Protein AF-A0A1X1TZA6-F1 (afdb_monomer_lite)

Secondary structure (DSSP, 8-state):
-------------------------------------------------------PPPPPHHHHHHHHHHHHHHHHHHHTBTSEEEEEEEEESSTT-EEETTTTEEE-SHHHHHHHHHHHHHHH--EEEEGGG-SSSS-SSEEEEE-S--BSSHHHHHHHHHHTT--TTT-EEEEB-SSS-STTSB-

Radius of gyration: 28.52 Å; chains: 1; bounding box: 65×56×100 Å

Structure (mmCIF, N/CA/C/O backbone):
data_AF-A0A1X1TZA6-F1
#
_entry.id   AF-A0A1X1TZA6-F1
#
loop_
_atom_site.group_PDB
_atom_site.id
_atom_site.type_symbol
_atom_site.label_atom_id
_atom_site.label_alt_id
_atom_site.label_comp_id
_atom_site.label_asym_id
_atom_site.label_entity_id
_atom_site.label_seq_id
_atom_site.pdbx_PDB_ins_code
_atom_site.Cartn_x
_atom_site.Cartn_y
_atom_site.Cartn_z
_atom_site.occupancy
_atom_site.B_iso_or_equiv
_atom_site.auth_seq_id
_atom_site.auth_comp_id
_atom_site.auth_asym_id
_atom_site.auth_atom_id
_atom_site.pdbx_PDB_model_num
ATOM 1 N N . MET A 1 1 ? -47.643 -4.546 -45.262 1.00 38.81 1 MET A N 1
ATOM 2 C CA . MET A 1 1 ? -47.875 -5.989 -45.057 1.00 38.81 1 MET A CA 1
ATOM 3 C C . MET A 1 1 ? -47.312 -6.356 -43.700 1.00 38.81 1 MET A C 1
ATOM 5 O O . MET A 1 1 ? -46.199 -5.957 -43.393 1.00 38.81 1 MET A O 1
ATOM 9 N N . ILE A 1 2 ? -48.141 -6.991 -42.881 1.00 41.03 2 ILE A N 1
ATOM 10 C CA . ILE A 1 2 ? -47.870 -7.424 -41.508 1.00 41.03 2 ILE A CA 1
ATOM 11 C C . ILE A 1 2 ? -46.857 -8.579 -41.539 1.00 41.03 2 ILE A C 1
ATOM 13 O O . ILE A 1 2 ? -46.996 -9.477 -42.365 1.00 41.03 2 ILE A O 1
ATOM 17 N N . GLY A 1 3 ? -45.870 -8.568 -40.643 1.00 35.91 3 GLY A N 1
ATOM 18 C CA . GLY A 1 3 ? -44.933 -9.673 -40.426 1.00 35.91 3 GLY A CA 1
ATOM 19 C C . GLY A 1 3 ? -44.502 -9.698 -38.963 1.00 35.91 3 GLY A C 1
ATOM 20 O O . GLY A 1 3 ? -43.846 -8.771 -38.509 1.00 35.91 3 GLY A O 1
ATOM 21 N N . LEU A 1 4 ? -44.978 -10.706 -38.237 1.00 42.72 4 LEU A N 1
ATOM 22 C CA . LEU A 1 4 ? -45.056 -10.823 -36.782 1.00 42.72 4 LEU A CA 1
ATOM 23 C C . LEU A 1 4 ? -43.730 -10.701 -36.004 1.00 42.72 4 LEU A C 1
ATOM 25 O O . LEU A 1 4 ? -42.670 -11.135 -36.440 1.00 42.72 4 LEU A O 1
ATOM 29 N N . ALA A 1 5 ? -43.879 -10.199 -34.777 1.00 37.28 5 ALA A N 1
ATOM 30 C CA . ALA A 1 5 ? -42.924 -10.240 -33.680 1.00 37.28 5 ALA A CA 1
ATOM 31 C C . ALA A 1 5 ? -42.663 -11.663 -33.150 1.00 37.28 5 ALA A C 1
ATOM 33 O O . ALA A 1 5 ? -43.555 -12.510 -33.158 1.00 37.28 5 ALA A O 1
ATOM 34 N N . ALA A 1 6 ? -41.486 -11.865 -32.554 1.00 40.75 6 ALA A N 1
ATOM 35 C CA . ALA A 1 6 ? -41.281 -12.851 -31.496 1.00 40.75 6 ALA A CA 1
ATOM 36 C C . ALA A 1 6 ? -40.212 -12.335 -30.518 1.00 40.75 6 ALA A C 1
ATOM 38 O O . ALA A 1 6 ? -39.014 -12.522 -30.713 1.00 40.75 6 ALA A O 1
ATOM 39 N N . ALA A 1 7 ? -40.665 -11.642 -29.473 1.00 39.22 7 ALA A N 1
ATOM 40 C CA . ALA A 1 7 ? -39.883 -11.392 -28.271 1.00 39.22 7 ALA A CA 1
ATOM 41 C C . ALA A 1 7 ? -40.018 -12.621 -27.362 1.00 39.22 7 ALA A C 1
ATOM 43 O O . ALA A 1 7 ? -41.128 -12.968 -26.959 1.00 39.22 7 ALA A O 1
ATOM 44 N N . ALA A 1 8 ? -38.912 -13.293 -27.051 1.00 40.44 8 ALA A N 1
ATOM 45 C CA . ALA A 1 8 ? -38.904 -14.379 -26.078 1.00 40.44 8 ALA A CA 1
ATOM 46 C C . ALA A 1 8 ? -38.610 -13.803 -24.686 1.00 40.44 8 ALA A C 1
ATOM 48 O O . ALA A 1 8 ? -37.466 -13.524 -24.338 1.00 40.44 8 ALA A O 1
ATOM 49 N N . ALA A 1 9 ? -39.671 -13.600 -23.906 1.00 37.38 9 ALA A N 1
ATOM 50 C CA . ALA A 1 9 ? -39.598 -13.369 -22.471 1.00 37.38 9 ALA A CA 1
ATOM 51 C C . ALA A 1 9 ? -39.377 -14.713 -21.758 1.00 37.38 9 ALA A C 1
ATOM 53 O O . ALA A 1 9 ? -40.139 -15.654 -21.979 1.00 37.38 9 ALA A O 1
ATOM 54 N N . ILE A 1 10 ? -38.363 -14.810 -20.895 1.00 43.00 10 ILE A N 1
ATOM 55 C CA . ILE A 1 10 ? -38.182 -15.963 -20.002 1.00 43.00 10 ILE A CA 1
ATOM 56 C C . ILE A 1 10 ? -38.682 -15.566 -18.614 1.00 43.00 10 ILE A C 1
ATOM 58 O O . ILE A 1 10 ? -38.151 -14.664 -17.968 1.00 43.00 10 ILE A O 1
ATOM 62 N N . VAL A 1 11 ? -39.749 -16.241 -18.192 1.00 41.78 11 VAL A N 1
ATOM 63 C CA . VAL A 1 11 ? -40.433 -16.078 -16.909 1.00 41.78 11 VAL A CA 1
ATOM 64 C C . VAL A 1 11 ? -39.763 -16.949 -15.839 1.00 41.78 11 VAL A C 1
ATOM 66 O O . VAL A 1 11 ? -39.732 -18.169 -15.939 1.00 41.78 11 VAL A O 1
ATOM 69 N N . VAL A 1 12 ? -39.212 -16.258 -14.842 1.00 43.50 12 VAL A N 1
ATOM 70 C CA . VAL A 1 12 ? -39.139 -16.508 -13.388 1.00 43.50 12 VAL A CA 1
ATOM 71 C C . VAL A 1 12 ? -39.569 -17.882 -12.838 1.00 43.50 12 VAL A C 1
ATOM 73 O O . VAL A 1 12 ? -40.734 -18.254 -12.934 1.00 43.50 12 VAL A O 1
ATOM 76 N N . VAL A 1 13 ? -38.691 -18.501 -12.031 1.00 39.50 13 VAL A N 1
ATOM 77 C CA . VAL A 1 13 ? -39.101 -19.238 -10.817 1.00 39.50 13 VAL A CA 1
ATOM 78 C C . VAL A 1 13 ? -38.206 -18.816 -9.647 1.00 39.50 13 VAL A C 1
ATOM 80 O O . VAL A 1 13 ? -37.048 -19.207 -9.540 1.00 39.50 13 VAL A O 1
ATOM 83 N N . VAL A 1 14 ? -38.769 -17.983 -8.776 1.00 36.28 14 VAL A N 1
ATOM 84 C CA . VAL A 1 14 ? -38.241 -17.633 -7.455 1.00 36.28 14 VAL A CA 1
ATOM 85 C C . VAL A 1 14 ? -38.716 -18.704 -6.476 1.00 36.28 14 VAL A C 1
ATOM 87 O O . VAL A 1 14 ? -39.920 -18.914 -6.342 1.00 36.28 14 VAL A O 1
ATOM 90 N N . VAL A 1 15 ? -37.796 -19.357 -5.765 1.00 38.78 15 VAL A N 1
ATOM 91 C CA . VAL A 1 15 ? -38.131 -20.171 -4.589 1.00 38.78 15 VAL A CA 1
ATOM 92 C C . VAL A 1 15 ? -37.602 -19.453 -3.355 1.00 38.78 15 VAL A C 1
ATOM 94 O O . VAL A 1 15 ? -36.414 -19.486 -3.048 1.00 38.78 15 VAL A O 1
ATOM 97 N N . VAL A 1 16 ? -38.514 -18.771 -2.666 1.00 39.16 16 VAL A N 1
ATOM 98 C CA . VAL A 1 16 ? -38.326 -18.247 -1.311 1.00 39.16 16 VAL A CA 1
ATOM 99 C C . VAL A 1 16 ? -38.656 -19.374 -0.337 1.00 39.16 16 VAL A C 1
ATOM 101 O O . VAL A 1 16 ? -39.795 -19.832 -0.292 1.00 39.16 16 VAL A O 1
ATOM 104 N N . ALA A 1 17 ? -37.682 -19.799 0.465 1.00 40.12 17 ALA A N 1
ATOM 105 C CA . ALA A 1 17 ? -37.920 -20.627 1.642 1.00 40.12 17 ALA A CA 1
ATOM 106 C C . ALA A 1 17 ? -37.541 -19.823 2.892 1.00 40.12 17 ALA A C 1
ATOM 108 O O . ALA A 1 17 ? -36.372 -19.678 3.240 1.00 40.12 17 ALA A O 1
ATOM 109 N N . LEU A 1 18 ? -38.563 -19.263 3.539 1.00 36.44 18 LEU A N 1
ATOM 110 C CA . LEU A 1 18 ? -38.487 -18.648 4.860 1.00 36.44 18 LEU A CA 1
ATOM 111 C C . LEU A 1 18 ? -38.440 -19.764 5.908 1.00 36.44 18 LEU A C 1
ATOM 113 O O . LEU A 1 18 ? -39.442 -20.448 6.113 1.00 36.44 18 LEU A O 1
ATOM 117 N N . ILE A 1 19 ? -37.315 -19.933 6.604 1.00 44.31 19 ILE A N 1
ATOM 118 C CA . ILE A 1 19 ? -37.290 -20.710 7.848 1.00 44.31 19 ILE A CA 1
ATOM 119 C C . ILE A 1 19 ? -37.378 -19.716 9.001 1.00 44.31 19 ILE A C 1
ATOM 121 O O . ILE A 1 19 ? -36.398 -19.107 9.421 1.00 44.31 19 ILE A O 1
ATOM 125 N N . ALA A 1 20 ? -38.604 -19.532 9.485 1.00 44.66 20 ALA A N 1
ATOM 126 C CA . ALA A 1 20 ? -38.874 -18.909 10.765 1.00 44.66 20 ALA A CA 1
ATOM 127 C C . ALA A 1 20 ? -38.447 -19.872 11.879 1.00 44.66 20 ALA A C 1
ATOM 129 O O . ALA A 1 20 ? -39.019 -20.952 12.017 1.00 44.66 20 ALA A O 1
ATOM 130 N N . GLN A 1 21 ? -37.497 -19.464 12.717 1.00 44.59 21 GLN A N 1
ATOM 131 C CA . GLN A 1 21 ? -37.290 -20.108 14.011 1.00 44.59 21 GLN A CA 1
ATOM 132 C C . GLN A 1 21 ? -37.200 -19.042 15.100 1.00 44.59 21 GLN A C 1
ATOM 134 O O . GLN A 1 21 ? -36.145 -18.605 15.546 1.00 44.59 21 GLN A O 1
ATOM 139 N N . LYS A 1 22 ? -38.394 -18.596 15.498 1.00 36.44 22 LYS A N 1
ATOM 140 C CA . LYS A 1 22 ? -38.649 -17.839 16.718 1.00 36.44 22 LYS A CA 1
ATOM 141 C C . LYS A 1 22 ? -38.405 -18.773 17.902 1.00 36.44 22 LYS A C 1
ATOM 143 O O . LYS A 1 22 ? -39.294 -19.537 18.259 1.00 36.44 22 LYS A O 1
ATOM 148 N N . ASN A 1 23 ? -37.225 -18.708 18.514 1.00 49.62 23 ASN A N 1
ATOM 149 C CA . ASN A 1 23 ? -37.018 -19.292 19.837 1.00 49.62 23 ASN A CA 1
ATOM 150 C C . ASN A 1 23 ? -37.112 -18.178 20.885 1.00 49.62 23 ASN A C 1
ATOM 152 O O . ASN A 1 23 ? -36.117 -17.608 21.324 1.00 49.62 23 ASN A O 1
ATOM 156 N N . SER A 1 24 ? -38.348 -17.809 21.227 1.00 42.56 24 SER A N 1
ATOM 157 C CA . SER A 1 24 ? -38.642 -16.954 22.375 1.00 42.56 24 SER A CA 1
ATOM 158 C C . SER A 1 24 ? -38.691 -17.830 23.622 1.00 42.56 24 SER A C 1
ATOM 160 O O . SER A 1 24 ? -39.754 -18.339 23.960 1.00 42.56 24 SER A O 1
ATOM 162 N N . ASN A 1 25 ? -37.565 -17.990 24.317 1.00 47.28 25 ASN A N 1
ATOM 163 C CA . ASN A 1 25 ? -37.569 -18.548 25.666 1.00 47.28 25 ASN A CA 1
ATOM 164 C C . ASN A 1 25 ? -37.368 -17.416 26.675 1.00 47.28 25 ASN A C 1
ATOM 166 O O . ASN A 1 25 ? -36.262 -16.960 26.938 1.00 47.28 25 ASN A O 1
ATOM 170 N N . ASN A 1 26 ? -38.531 -16.938 27.116 1.00 50.06 26 ASN A N 1
ATOM 171 C CA . ASN A 1 26 ? -38.885 -16.162 28.301 1.00 50.06 26 ASN A CA 1
ATOM 172 C C . ASN A 1 26 ? -37.745 -15.710 29.231 1.00 50.06 26 ASN A C 1
ATOM 174 O O . ASN A 1 26 ? -37.094 -16.516 29.892 1.00 50.06 26 ASN A O 1
ATOM 178 N N . VAL A 1 27 ? -37.633 -14.386 29.384 1.00 39.59 27 VAL A N 1
ATOM 179 C CA . VAL A 1 27 ? -37.106 -13.764 30.601 1.00 39.59 27 VAL A CA 1
ATOM 180 C C . VAL A 1 27 ? -38.083 -14.085 31.729 1.00 39.59 27 VAL A C 1
ATOM 182 O O . VAL A 1 27 ? -39.191 -13.556 31.758 1.00 39.59 27 VAL A O 1
ATOM 185 N N . SER A 1 28 ? -37.662 -14.941 32.653 1.00 40.25 28 SER A N 1
ATOM 186 C CA . SER A 1 28 ? -38.296 -15.073 33.962 1.00 40.25 28 SER A CA 1
ATOM 187 C C . SER A 1 28 ? -37.363 -14.468 35.001 1.00 40.25 28 SER A C 1
ATOM 189 O O . SER A 1 28 ? -36.412 -15.100 35.455 1.00 40.25 28 SER A O 1
ATOM 191 N N . THR A 1 29 ? -37.632 -13.219 35.367 1.00 36.34 29 THR A N 1
ATOM 192 C CA . THR A 1 29 ? -37.219 -12.637 36.643 1.00 36.34 29 THR A CA 1
ATOM 193 C C . THR A 1 29 ? -38.015 -13.313 37.759 1.00 36.34 29 THR A C 1
ATOM 195 O O . THR A 1 29 ? -39.240 -13.221 37.790 1.00 36.34 29 THR A O 1
ATOM 198 N N . ALA A 1 30 ? -37.338 -13.986 38.691 1.00 42.25 30 ALA A N 1
ATOM 199 C CA . ALA A 1 30 ? -37.946 -14.426 39.944 1.00 42.25 30 ALA A CA 1
ATOM 200 C C . ALA A 1 30 ? -36.938 -14.330 41.100 1.00 42.25 30 ALA A C 1
ATOM 202 O O . ALA A 1 30 ? -35.805 -14.797 41.012 1.00 42.25 30 ALA A O 1
ATOM 203 N N . SER A 1 31 ? -37.390 -13.654 42.151 1.00 33.22 31 SER A N 1
ATOM 204 C CA . SER A 1 31 ? -36.700 -13.258 43.376 1.00 33.22 31 SER A CA 1
ATOM 205 C C . SER A 1 31 ? -36.336 -14.432 44.305 1.00 33.22 31 SER A C 1
ATOM 207 O O . SER A 1 31 ? -37.006 -15.459 44.314 1.00 33.22 31 SER A O 1
ATOM 209 N N . ALA A 1 32 ? -35.303 -14.242 45.137 1.00 38.53 32 ALA A N 1
ATOM 210 C CA . ALA A 1 32 ? -34.959 -15.061 46.320 1.00 38.53 32 ALA A CA 1
ATOM 211 C C . ALA A 1 32 ? -36.044 -14.961 47.439 1.00 38.53 32 ALA A C 1
ATOM 213 O O . ALA A 1 32 ? -36.964 -14.160 47.248 1.00 38.53 32 ALA A O 1
ATOM 214 N N . PRO A 1 33 ? -35.955 -15.612 48.638 1.00 47.28 33 PRO A N 1
ATOM 215 C CA . PRO A 1 33 ? -34.935 -16.531 49.197 1.00 47.28 33 PRO A CA 1
ATOM 216 C C . PRO A 1 33 ? -35.498 -17.789 49.938 1.00 47.28 33 PRO A C 1
ATOM 218 O O . PRO A 1 33 ? -36.681 -17.867 50.257 1.00 47.28 33 PRO A O 1
ATOM 221 N N . GLY A 1 34 ? -34.640 -18.753 50.309 1.00 35.75 34 GLY A N 1
ATOM 222 C CA . GLY A 1 34 ? -34.992 -19.832 51.254 1.00 35.75 34 GLY A CA 1
ATOM 223 C C . GLY A 1 34 ? -33.842 -20.813 51.529 1.00 35.75 34 GLY A C 1
ATOM 224 O O . GLY A 1 34 ? -33.179 -21.263 50.603 1.00 35.75 34 GLY A O 1
ATOM 225 N N . THR A 1 35 ? -33.600 -21.115 52.804 1.00 35.44 35 THR A N 1
ATOM 226 C CA . THR A 1 35 ? -32.345 -21.636 53.385 1.00 35.44 35 THR A CA 1
ATOM 227 C C . THR A 1 35 ? -32.499 -23.071 53.935 1.00 35.44 35 THR A C 1
ATOM 229 O O . THR A 1 35 ? -33.564 -23.396 54.452 1.00 35.44 35 THR A O 1
ATOM 232 N N . ASN A 1 36 ? -31.389 -23.841 53.935 1.00 34.81 36 ASN A N 1
ATOM 233 C CA . ASN A 1 36 ? -31.085 -25.127 54.624 1.00 34.81 36 ASN A CA 1
ATOM 234 C C . ASN A 1 36 ? -31.646 -26.419 53.964 1.00 34.81 36 ASN A C 1
ATOM 236 O O . ASN A 1 36 ? -32.802 -26.458 53.577 1.00 34.81 36 ASN A O 1
ATOM 240 N N . THR A 1 37 ? -30.930 -27.552 53.815 1.00 30.77 37 THR A N 1
ATOM 241 C CA . THR A 1 37 ? -29.879 -28.165 54.662 1.00 30.77 37 THR A CA 1
ATOM 242 C C . THR A 1 37 ? -29.095 -29.267 53.891 1.00 30.77 37 THR A C 1
ATOM 244 O O . THR A 1 37 ? -29.682 -29.969 53.074 1.00 30.77 37 THR A O 1
ATOM 247 N N . GLN A 1 38 ? -27.787 -29.394 54.181 1.00 36.84 38 GLN A N 1
ATOM 248 C CA . GLN A 1 38 ? -26.873 -30.575 54.205 1.00 36.84 38 GLN A CA 1
ATOM 249 C C . GLN A 1 38 ? -27.517 -31.983 54.038 1.00 36.84 38 GLN A C 1
ATOM 251 O O . GLN A 1 38 ? -28.594 -32.205 54.569 1.00 36.84 38 GLN A O 1
ATOM 256 N N . THR A 1 39 ? -26.947 -33.056 53.466 1.00 36.31 39 THR A N 1
ATOM 257 C CA . THR A 1 39 ? -25.581 -33.501 53.105 1.00 36.31 39 THR A CA 1
ATOM 258 C C . THR A 1 39 ? -25.755 -34.760 52.234 1.00 36.31 39 THR A C 1
ATOM 260 O O . THR A 1 39 ? -26.643 -35.545 52.542 1.00 36.31 39 THR A O 1
ATOM 263 N N . ASN A 1 40 ? -24.914 -35.011 51.226 1.00 37.19 40 ASN A N 1
ATOM 264 C CA . ASN A 1 40 ? -24.530 -36.371 50.807 1.00 37.19 40 ASN A CA 1
ATOM 265 C C . ASN A 1 40 ? -23.333 -36.281 49.854 1.00 37.19 40 ASN A C 1
ATOM 267 O O . ASN A 1 40 ? -23.462 -35.872 48.704 1.00 37.19 40 ASN A O 1
ATOM 271 N N . ALA A 1 41 ? -22.156 -36.633 50.367 1.00 46.50 41 ALA A N 1
ATOM 272 C CA . ALA A 1 41 ? -20.963 -36.830 49.564 1.00 46.50 41 ALA A CA 1
ATOM 273 C C . ALA A 1 41 ? -21.057 -38.197 48.871 1.00 46.50 41 ALA A C 1
ATOM 275 O O . ALA A 1 41 ? -21.060 -39.229 49.538 1.00 46.50 41 ALA A O 1
ATOM 276 N N . ALA A 1 42 ? -21.120 -38.195 47.541 1.00 44.75 42 ALA A N 1
ATOM 277 C CA . ALA A 1 42 ? -20.884 -39.369 46.711 1.00 44.75 42 ALA A CA 1
ATOM 278 C C . ALA A 1 42 ? -20.243 -38.924 45.386 1.00 44.75 42 ALA A C 1
ATOM 280 O O . ALA A 1 42 ? -20.898 -38.331 44.538 1.00 44.75 42 ALA A O 1
ATOM 281 N N . THR A 1 43 ? -18.940 -39.200 45.290 1.00 42.53 43 THR A N 1
ATOM 282 C CA . THR A 1 43 ? -18.094 -39.362 44.094 1.00 42.53 43 THR A CA 1
ATOM 283 C C . THR A 1 43 ? -18.270 -38.349 42.957 1.00 42.53 43 THR A C 1
ATOM 285 O O . THR A 1 43 ? -19.090 -38.519 42.059 1.00 42.53 43 THR A O 1
ATOM 288 N N . GLU A 1 44 ? -17.405 -37.336 42.953 1.00 40.22 44 GLU A N 1
ATOM 289 C CA . GLU A 1 44 ? -17.226 -36.399 41.843 1.00 40.22 44 GLU A CA 1
ATOM 290 C C . GLU A 1 44 ? -16.528 -37.111 40.661 1.00 40.22 44 GLU A C 1
ATOM 292 O O . GLU A 1 44 ? -15.437 -37.662 40.842 1.00 40.22 44 GLU A O 1
ATOM 297 N N . PRO A 1 45 ? -17.104 -37.144 39.446 1.00 41.69 45 PRO A N 1
ATOM 298 C CA . PRO A 1 45 ? -16.315 -37.415 38.255 1.00 41.69 45 PRO A CA 1
ATOM 299 C C . PRO A 1 45 ? -15.402 -36.208 38.015 1.00 41.69 45 PRO A C 1
ATOM 301 O O . PRO A 1 45 ? -15.871 -35.074 37.941 1.00 41.69 45 PRO A O 1
ATOM 304 N N . VAL A 1 46 ? -14.095 -36.448 37.894 1.00 42.53 46 VAL A N 1
ATOM 305 C CA . VAL A 1 46 ? -13.121 -35.434 37.472 1.00 42.53 46 VAL A CA 1
ATOM 306 C C . VAL A 1 46 ? -13.519 -34.960 36.074 1.00 42.53 46 VAL A C 1
ATOM 308 O O . VAL A 1 46 ? -13.237 -35.624 35.076 1.00 42.53 46 VAL A O 1
ATOM 311 N N . TYR A 1 47 ? -14.208 -33.823 35.995 1.00 50.59 47 TYR A N 1
ATOM 312 C CA . TYR A 1 47 ? -14.391 -33.120 34.736 1.00 50.59 47 TYR A CA 1
ATOM 313 C C . TYR A 1 47 ? -13.016 -32.616 34.309 1.00 50.59 47 TYR A C 1
ATOM 315 O O . TYR A 1 47 ? -12.376 -31.836 35.010 1.00 50.59 47 TYR A O 1
ATOM 323 N N . ALA A 1 48 ? -12.538 -33.109 33.169 1.00 54.31 48 ALA A N 1
ATOM 324 C CA . ALA A 1 48 ? -11.368 -32.555 32.518 1.00 54.31 48 ALA A CA 1
ATOM 325 C C . ALA A 1 48 ? -11.576 -31.044 32.338 1.00 54.31 48 ALA A C 1
ATOM 327 O O . ALA A 1 48 ? -12.583 -30.616 31.771 1.00 54.31 48 ALA A O 1
ATOM 328 N N . ASN A 1 49 ? -10.631 -30.246 32.835 1.00 48.91 49 ASN A N 1
ATOM 329 C CA . ASN A 1 49 ? -10.606 -28.802 32.642 1.00 48.91 49 ASN A CA 1
ATOM 330 C C . ASN A 1 49 ? -10.455 -28.513 31.144 1.00 48.91 49 ASN A C 1
ATOM 332 O O . ASN A 1 49 ? -9.344 -28.429 30.624 1.00 48.91 49 ASN A O 1
ATOM 336 N N . THR A 1 50 ? -11.571 -28.381 30.431 1.00 55.28 50 THR A N 1
ATOM 337 C CA . THR A 1 50 ? -11.587 -27.760 29.107 1.00 55.28 50 THR A CA 1
ATOM 338 C C . THR A 1 50 ? -11.048 -26.339 29.287 1.00 55.28 50 THR A C 1
ATOM 340 O O . THR A 1 50 ? -11.598 -25.612 30.118 1.00 55.28 50 THR A O 1
ATOM 343 N N . PRO A 1 51 ? -9.974 -25.916 28.594 1.00 55.03 51 PRO A N 1
ATOM 344 C CA . PRO A 1 51 ? -9.497 -24.549 28.716 1.00 55.03 51 PRO A CA 1
ATOM 345 C C . PRO A 1 51 ? -10.613 -23.615 28.251 1.00 55.03 51 PRO A C 1
ATOM 347 O O . PRO A 1 51 ? -10.998 -23.617 27.082 1.00 55.03 51 PRO A O 1
ATOM 350 N N . THR A 1 52 ? -11.155 -22.835 29.185 1.00 49.78 52 THR A N 1
ATOM 351 C CA . THR A 1 52 ? -12.009 -21.694 28.878 1.00 49.78 52 THR A CA 1
ATOM 352 C C . THR A 1 52 ? -11.188 -20.773 27.990 1.00 49.78 52 THR A C 1
ATOM 354 O O . THR A 1 52 ? -10.264 -20.115 28.468 1.00 49.78 52 THR A O 1
ATOM 357 N N . SER A 1 53 ? -11.473 -20.771 26.687 1.00 59.19 53 SER A N 1
ATOM 358 C CA . SER A 1 53 ? -10.896 -19.798 25.769 1.00 59.19 53 SER A CA 1
ATOM 359 C C . SER A 1 53 ? -11.331 -18.429 26.272 1.00 59.19 53 SER A C 1
ATOM 361 O O . SER A 1 53 ? -12.506 -18.074 26.176 1.00 59.19 53 SER A O 1
ATOM 363 N N . ALA A 1 54 ? -10.411 -17.701 26.904 1.00 67.00 54 ALA A N 1
ATOM 364 C CA . ALA A 1 54 ? -10.678 -16.346 27.344 1.00 67.00 54 ALA A CA 1
ATOM 365 C C . ALA A 1 54 ? -11.101 -15.537 26.113 1.00 67.00 54 ALA A C 1
ATOM 367 O O . ALA A 1 54 ? -10.430 -15.572 25.080 1.00 67.00 54 ALA A O 1
ATOM 368 N N . TYR A 1 55 ? -12.244 -14.858 26.204 1.00 68.81 55 TYR A N 1
ATOM 369 C CA . TYR A 1 55 ? -12.640 -13.887 25.195 1.00 68.81 55 TYR A CA 1
ATOM 370 C C . TYR A 1 55 ? -11.652 -12.724 25.275 1.00 68.81 55 TYR A C 1
ATOM 372 O O . TYR A 1 55 ? -11.751 -11.876 26.160 1.00 68.81 55 TYR A O 1
ATOM 380 N N . THR A 1 56 ? -10.667 -12.719 24.382 1.00 68.69 56 THR A N 1
ATOM 381 C CA . THR A 1 56 ? -9.849 -11.538 24.128 1.00 68.69 56 THR A CA 1
ATOM 382 C C . THR A 1 56 ? -10.664 -10.642 23.198 1.00 68.69 56 THR A C 1
ATOM 384 O O . THR A 1 56 ? -11.010 -11.093 22.102 1.00 68.69 56 THR A O 1
ATOM 387 N N . PRO A 1 57 ? -11.016 -9.409 23.608 1.00 72.62 57 PRO A N 1
ATOM 388 C CA . PRO A 1 57 ? -11.629 -8.449 22.703 1.00 72.62 57 PRO A CA 1
ATOM 389 C C . PRO A 1 57 ? -10.775 -8.301 21.437 1.00 72.62 57 PRO A C 1
ATOM 391 O O . PRO A 1 57 ? -9.547 -8.407 21.530 1.00 72.62 57 PRO A O 1
ATOM 394 N N . PRO A 1 58 ? -11.386 -8.065 20.265 1.00 75.88 58 PRO A N 1
ATOM 395 C CA . PRO A 1 58 ? -10.614 -7.769 19.068 1.00 75.88 58 PRO A CA 1
ATOM 396 C C . PRO A 1 58 ? -9.673 -6.580 19.338 1.00 75.88 58 PRO A C 1
ATOM 398 O O . PRO A 1 58 ? -10.053 -5.669 20.084 1.00 75.88 58 PRO A O 1
ATOM 401 N N . PRO A 1 59 ? -8.446 -6.605 18.787 1.00 83.06 59 PRO A N 1
ATOM 402 C CA . PRO A 1 59 ? -7.487 -5.520 18.962 1.00 83.06 59 PRO A CA 1
ATOM 403 C C . PRO A 1 59 ? -8.068 -4.196 18.460 1.00 83.06 59 PRO A C 1
ATOM 405 O O . PRO A 1 59 ? -8.969 -4.183 17.616 1.00 83.06 59 PRO A O 1
ATOM 408 N N . ASP A 1 60 ? -7.550 -3.078 18.972 1.00 94.56 60 ASP A N 1
ATOM 409 C CA . ASP A 1 60 ? -7.934 -1.778 18.430 1.00 94.56 60 ASP A CA 1
ATOM 410 C C . ASP A 1 60 ? -7.570 -1.685 16.929 1.00 94.56 60 ASP A C 1
ATOM 412 O O . ASP A 1 60 ? -6.609 -2.326 16.486 1.00 94.56 60 ASP A O 1
ATOM 416 N N . PRO A 1 61 ? -8.334 -0.935 16.109 1.00 95.75 61 PRO A N 1
ATOM 417 C CA . PRO A 1 61 ? -8.125 -0.924 14.660 1.00 95.75 61 PRO A CA 1
ATOM 418 C C . PRO A 1 61 ? -6.720 -0.482 14.240 1.00 95.75 61 PRO A C 1
ATOM 420 O O . PRO A 1 61 ? -6.190 -0.992 13.254 1.00 95.75 61 PRO A O 1
ATOM 423 N N . HIS A 1 62 ? -6.093 0.417 15.002 1.00 95.31 62 HIS A N 1
ATOM 424 C CA . HIS A 1 62 ? -4.729 0.861 14.744 1.00 95.31 62 HIS A CA 1
ATOM 425 C C . HIS A 1 62 ? -3.721 -0.276 14.962 1.00 95.31 62 HIS A C 1
ATOM 427 O O . HIS A 1 62 ? -2.912 -0.570 14.084 1.00 95.31 62 HIS A O 1
ATOM 433 N N . GLN A 1 63 ? -3.798 -0.976 16.097 1.00 96.69 63 GLN A N 1
ATOM 434 C CA . GLN A 1 63 ? -3.011 -2.178 16.374 1.00 96.69 63 GLN A CA 1
ATOM 435 C C . GLN A 1 63 ? -3.243 -3.248 15.313 1.00 96.69 63 GLN A C 1
ATOM 437 O O . GLN A 1 63 ? -2.297 -3.924 14.909 1.00 96.69 63 GLN A O 1
ATOM 442 N N . GLN A 1 64 ? -4.476 -3.397 14.830 1.00 97.56 64 GLN A N 1
ATOM 443 C CA . GLN A 1 64 ? -4.777 -4.341 13.764 1.00 97.56 64 GLN A CA 1
ATOM 444 C C . GLN A 1 64 ? -4.099 -3.947 12.442 1.00 97.56 64 GLN A C 1
ATOM 446 O O . GLN A 1 64 ? -3.488 -4.805 11.808 1.00 97.56 64 GLN A O 1
ATOM 451 N N . LEU A 1 65 ? -4.134 -2.670 12.045 1.00 97.81 65 LEU A N 1
ATOM 452 C CA . LEU A 1 65 ? -3.392 -2.168 10.880 1.00 97.81 65 LEU A CA 1
ATOM 453 C C . LEU A 1 65 ? -1.881 -2.391 11.034 1.00 97.81 65 LEU A C 1
ATOM 455 O O . LEU A 1 65 ? -1.237 -2.879 10.107 1.00 97.81 65 LEU A O 1
ATOM 459 N N . GLN A 1 66 ? -1.323 -2.128 12.219 1.00 97.44 66 GLN A N 1
ATOM 460 C CA . GLN A 1 66 ? 0.089 -2.390 12.513 1.00 97.44 66 GLN A CA 1
ATOM 461 C C . GLN A 1 66 ? 0.445 -3.874 12.360 1.00 97.44 66 GLN A C 1
ATOM 463 O O . GLN A 1 66 ? 1.450 -4.206 11.734 1.00 97.44 66 GLN A O 1
ATOM 468 N N . GLN A 1 67 ? -0.378 -4.774 12.904 1.00 97.88 67 GLN A N 1
ATOM 469 C CA . GLN A 1 67 ? -0.175 -6.221 12.797 1.00 97.88 67 GLN A CA 1
ATOM 470 C C . GLN A 1 67 ? -0.252 -6.700 11.344 1.00 97.88 67 GLN A C 1
ATOM 472 O O . GLN A 1 67 ? 0.593 -7.483 10.916 1.00 97.88 67 GLN A O 1
ATOM 477 N N . LEU A 1 68 ? -1.228 -6.206 10.578 1.00 98.38 68 LEU A N 1
ATOM 478 C CA . LEU A 1 68 ? -1.401 -6.538 9.163 1.00 98.38 68 LEU A CA 1
ATOM 479 C C . LEU A 1 68 ? -0.223 -6.042 8.318 1.00 98.38 68 LEU A C 1
ATOM 481 O O . LEU A 1 68 ? 0.329 -6.809 7.532 1.00 98.38 68 LEU A O 1
ATOM 485 N N . ALA A 1 69 ? 0.216 -4.797 8.523 1.00 98.12 69 ALA A N 1
ATOM 486 C CA . ALA A 1 69 ? 1.382 -4.252 7.837 1.00 98.12 69 ALA A CA 1
ATOM 487 C C . ALA A 1 69 ? 2.650 -5.047 8.179 1.00 98.12 69 ALA A C 1
ATOM 489 O O . ALA A 1 69 ? 3.400 -5.427 7.283 1.00 98.12 69 ALA A O 1
ATOM 490 N N . ALA A 1 70 ? 2.861 -5.378 9.458 1.00 98.00 70 ALA A N 1
ATOM 491 C CA . ALA A 1 70 ? 3.988 -6.203 9.888 1.00 98.00 70 ALA A CA 1
ATOM 492 C C . ALA A 1 70 ? 3.949 -7.618 9.283 1.00 98.00 70 ALA A C 1
ATOM 494 O O . ALA A 1 70 ? 4.992 -8.161 8.922 1.00 98.00 70 ALA A O 1
ATOM 495 N N . GLN A 1 71 ? 2.759 -8.209 9.142 1.00 98.25 71 GLN A N 1
ATOM 496 C CA . GLN A 1 71 ? 2.572 -9.517 8.515 1.00 98.25 71 GLN A CA 1
ATOM 497 C C . GLN A 1 71 ? 2.864 -9.488 7.007 1.00 98.25 71 GLN A C 1
ATOM 499 O O . GLN A 1 71 ? 3.472 -10.422 6.483 1.00 98.25 71 GLN A O 1
ATOM 504 N N . ASP A 1 72 ? 2.443 -8.434 6.309 1.00 98.56 72 ASP A N 1
ATOM 505 C CA . ASP A 1 72 ? 2.643 -8.287 4.865 1.00 98.56 72 ASP A CA 1
ATOM 506 C C . ASP A 1 72 ? 4.089 -7.864 4.517 1.00 98.56 72 ASP A C 1
ATOM 508 O O . ASP A 1 72 ? 4.588 -8.181 3.432 1.00 98.56 72 ASP A O 1
ATOM 512 N N . GLN A 1 73 ? 4.805 -7.210 5.439 1.00 97.12 73 GLN A N 1
ATOM 513 C CA . GLN A 1 73 ? 6.126 -6.615 5.204 1.00 97.12 73 GLN A CA 1
ATOM 514 C C . GLN A 1 73 ? 7.173 -7.578 4.604 1.00 97.12 73 GLN A C 1
ATOM 516 O O . GLN A 1 73 ? 7.807 -7.193 3.611 1.00 97.12 73 GLN A O 1
ATOM 521 N N . PRO A 1 74 ? 7.359 -8.822 5.098 1.00 97.62 74 PRO A N 1
ATOM 522 C CA . PRO A 1 74 ? 8.337 -9.743 4.517 1.00 97.62 74 PRO A CA 1
ATOM 523 C C . PRO A 1 74 ? 8.019 -10.102 3.063 1.00 97.62 74 PRO A C 1
ATOM 525 O O . PRO A 1 74 ? 8.930 -10.251 2.245 1.00 97.62 74 PRO A O 1
ATOM 528 N N . TYR A 1 75 ? 6.731 -10.208 2.717 1.00 98.12 75 TYR A N 1
ATOM 529 C CA . TYR A 1 75 ? 6.296 -10.479 1.349 1.00 98.12 75 TYR A CA 1
ATOM 530 C C . TYR A 1 75 ? 6.599 -9.292 0.432 1.00 98.12 75 TYR A C 1
ATOM 532 O O . TYR A 1 75 ? 7.154 -9.487 -0.649 1.00 98.12 75 TYR A O 1
ATOM 540 N N . ILE A 1 76 ? 6.284 -8.070 0.875 1.00 97.75 76 ILE A N 1
ATOM 541 C CA . ILE A 1 76 ? 6.548 -6.848 0.105 1.00 97.75 76 ILE A CA 1
ATOM 542 C C . ILE A 1 76 ? 8.050 -6.716 -0.166 1.00 97.75 76 ILE A C 1
ATOM 544 O O . ILE A 1 76 ? 8.447 -6.508 -1.308 1.00 97.75 76 ILE A O 1
ATOM 548 N N . VAL A 1 77 ? 8.898 -6.919 0.848 1.00 96.06 77 VAL A N 1
ATOM 549 C CA . VAL A 1 77 ? 10.359 -6.851 0.672 1.00 96.06 77 VAL A CA 1
ATOM 550 C C . VAL A 1 77 ? 10.879 -7.897 -0.307 1.00 96.06 77 VAL A C 1
ATOM 552 O O . VAL A 1 77 ? 11.738 -7.585 -1.121 1.00 96.06 77 VAL A O 1
ATOM 555 N N . SER A 1 78 ? 10.392 -9.133 -0.224 1.00 96.94 78 SER A N 1
ATOM 556 C CA . SER A 1 78 ? 10.938 -10.229 -1.033 1.00 96.94 78 SER A CA 1
ATOM 557 C C . SER A 1 78 ? 10.425 -10.260 -2.472 1.00 96.94 78 SER A C 1
ATOM 559 O O . SER A 1 78 ? 11.120 -10.797 -3.329 1.00 96.94 78 SER A O 1
ATOM 561 N N . ASN A 1 79 ? 9.237 -9.709 -2.745 1.00 97.25 79 ASN A N 1
ATOM 562 C CA . ASN A 1 79 ? 8.576 -9.874 -4.046 1.00 97.25 79 ASN A CA 1
ATOM 563 C C . ASN A 1 79 ? 8.271 -8.562 -4.773 1.00 97.25 79 ASN A C 1
ATOM 565 O O . ASN A 1 79 ? 8.111 -8.583 -5.990 1.00 97.25 79 ASN A O 1
ATOM 569 N N . LEU A 1 80 ? 8.128 -7.448 -4.052 1.00 96.94 80 LEU A N 1
ATOM 570 C CA . LEU A 1 80 ? 7.614 -6.191 -4.611 1.00 96.94 80 LEU A CA 1
ATOM 571 C C . LEU A 1 80 ? 8.633 -5.050 -4.557 1.00 96.94 80 LEU A C 1
ATOM 573 O O . LEU A 1 80 ? 8.494 -4.079 -5.299 1.00 96.94 80 LEU A O 1
ATOM 577 N N . ALA A 1 81 ? 9.637 -5.156 -3.682 1.00 93.94 81 ALA A N 1
ATOM 578 C CA . ALA A 1 81 ? 10.642 -4.121 -3.522 1.00 93.94 81 ALA A CA 1
ATOM 579 C C . ALA A 1 81 ? 11.372 -3.832 -4.841 1.00 93.94 81 ALA A C 1
ATOM 581 O O . ALA A 1 81 ? 11.693 -4.742 -5.600 1.00 93.94 81 ALA A O 1
ATOM 582 N N . ASP A 1 82 ? 11.622 -2.549 -5.094 1.00 93.31 82 ASP A N 1
ATOM 583 C CA . ASP A 1 82 ? 12.336 -2.024 -6.262 1.00 93.31 82 ASP A CA 1
ATOM 584 C C . ASP A 1 82 ? 11.664 -2.316 -7.622 1.00 93.31 82 ASP A C 1
ATOM 586 O O . ASP A 1 82 ? 12.265 -2.129 -8.682 1.00 93.31 82 ASP A O 1
ATOM 590 N N . HIS A 1 83 ? 10.382 -2.696 -7.609 1.00 94.69 83 HIS A N 1
ATOM 591 C CA . HIS A 1 83 ? 9.548 -2.879 -8.795 1.00 94.69 83 HIS A CA 1
ATOM 592 C C . HIS A 1 83 ? 8.365 -1.906 -8.819 1.00 94.69 83 HIS A C 1
ATOM 594 O O . HIS A 1 83 ? 7.916 -1.432 -7.776 1.00 94.69 83 HIS A O 1
ATOM 600 N N . TRP A 1 84 ? 7.829 -1.638 -10.016 1.00 96.31 84 TRP A N 1
ATOM 601 C CA . TRP A 1 84 ? 6.574 -0.900 -10.160 1.00 96.31 84 TRP A CA 1
ATOM 602 C C . TRP A 1 84 ? 5.393 -1.778 -9.752 1.00 96.31 84 TRP A C 1
ATOM 604 O O . TRP A 1 84 ? 5.231 -2.875 -10.287 1.00 96.31 84 TRP A O 1
ATOM 614 N N . VAL A 1 85 ? 4.555 -1.274 -8.853 1.00 97.75 85 VAL A N 1
ATOM 615 C CA . VAL A 1 85 ? 3.342 -1.922 -8.351 1.00 97.75 85 VAL A CA 1
ATOM 616 C C . VAL A 1 85 ? 2.136 -0.982 -8.466 1.00 97.75 85 VAL A C 1
ATOM 618 O O . VAL A 1 85 ? 2.307 0.239 -8.397 1.00 97.75 85 VAL A O 1
ATOM 621 N N . PRO A 1 86 ? 0.912 -1.516 -8.618 1.00 98.19 86 PRO A N 1
ATOM 622 C CA . PRO A 1 86 ? -0.308 -0.737 -8.448 1.00 98.19 86 PRO A CA 1
ATOM 623 C C . PRO A 1 86 ? -0.527 -0.397 -6.971 1.00 98.19 86 PRO A C 1
ATOM 625 O O . PRO A 1 86 ? -0.602 -1.297 -6.129 1.00 98.19 86 PRO A O 1
ATOM 628 N N . GLN A 1 87 ? -0.672 0.887 -6.663 1.00 97.19 87 GLN A N 1
ATOM 629 C CA . GLN A 1 87 ? -1.114 1.378 -5.361 1.00 97.19 87 GLN A CA 1
ATOM 630 C C . GLN A 1 87 ? -2.586 1.781 -5.456 1.00 97.19 87 GLN A C 1
ATOM 632 O O . GLN A 1 87 ? -2.932 2.637 -6.261 1.00 97.19 87 GLN A O 1
ATOM 637 N N . LEU A 1 88 ? -3.441 1.169 -4.638 1.00 97.12 88 LEU A N 1
ATOM 638 C CA . LEU A 1 88 ? -4.896 1.368 -4.663 1.00 97.12 88 LEU A CA 1
ATOM 639 C C . LEU A 1 88 ? -5.368 2.451 -3.694 1.00 97.12 88 LEU A C 1
ATOM 641 O O . LEU A 1 88 ? -6.384 3.093 -3.926 1.00 97.12 88 LEU A O 1
ATOM 645 N N . SER A 1 89 ? -4.665 2.633 -2.577 1.00 95.38 89 SER A N 1
ATOM 646 C CA . SER A 1 89 ? -5.005 3.677 -1.614 1.00 95.38 89 SER A CA 1
ATOM 647 C C . SER A 1 89 ? -3.796 4.124 -0.800 1.00 95.38 89 SER A C 1
ATOM 649 O O . SER A 1 89 ? -2.834 3.375 -0.618 1.00 95.38 89 SER A O 1
ATOM 651 N N . SER A 1 90 ? -3.857 5.365 -0.317 1.00 94.81 90 SER A N 1
ATOM 652 C CA . SER A 1 90 ? -2.927 5.949 0.651 1.00 94.81 90 SER A CA 1
ATOM 653 C C . SER A 1 90 ? -3.732 6.811 1.622 1.00 94.81 90 SER A C 1
ATOM 655 O O . SER A 1 90 ? -4.248 7.868 1.248 1.00 94.81 90 SER A O 1
ATOM 657 N N . LYS A 1 91 ? -3.919 6.325 2.852 1.00 95.38 91 LYS A N 1
ATOM 658 C CA . LYS A 1 91 ? -4.800 6.954 3.844 1.00 95.38 91 LYS A CA 1
ATOM 659 C C . LYS A 1 91 ? -4.004 7.414 5.067 1.00 95.38 91 LYS A C 1
ATOM 661 O O . LYS A 1 91 ? -3.186 6.674 5.613 1.00 95.38 91 LYS A O 1
ATOM 666 N N . LEU A 1 92 ? -4.257 8.646 5.495 1.00 92.62 92 LEU A N 1
ATOM 667 C CA . LEU A 1 92 ? -3.662 9.264 6.672 1.00 92.62 92 LEU A CA 1
ATOM 668 C C . LEU A 1 92 ? -4.626 9.136 7.859 1.00 92.62 92 LEU A C 1
ATOM 670 O O . LEU A 1 92 ? -5.666 9.788 7.873 1.00 92.62 92 LEU A O 1
ATOM 674 N N . GLY A 1 93 ? -4.269 8.331 8.864 1.00 83.12 93 GLY A N 1
ATOM 675 C CA . GLY A 1 93 ? -5.092 8.103 10.068 1.00 83.12 93 GLY A CA 1
ATOM 676 C C . GLY A 1 93 ? -5.076 9.239 11.100 1.00 83.12 93 GLY A C 1
ATOM 677 O O . GLY A 1 93 ? -5.640 9.105 12.181 1.00 83.12 93 GLY A O 1
ATOM 678 N N . VAL A 1 94 ? -4.422 10.364 10.794 1.00 86.00 94 VAL A N 1
ATOM 679 C CA . VAL A 1 94 ? -4.287 11.532 11.681 1.00 86.00 94 VAL A CA 1
ATOM 680 C C . VAL A 1 94 ? -4.639 12.827 10.934 1.00 86.00 94 VAL A C 1
ATOM 682 O O . VAL A 1 94 ? -4.521 12.862 9.709 1.00 86.00 94 VAL A O 1
ATOM 685 N N . PRO A 1 95 ? -5.031 13.919 11.620 1.00 88.94 95 PRO A N 1
ATOM 686 C CA . PRO A 1 95 ? -5.300 15.204 10.970 1.00 88.94 95 PRO A CA 1
ATOM 687 C C . PRO A 1 95 ? -4.133 15.666 10.069 1.00 88.94 95 PRO A C 1
ATOM 689 O O . PRO A 1 95 ? -2.977 15.566 10.492 1.00 88.94 95 PRO A O 1
ATOM 692 N N . PRO A 1 96 ? -4.390 16.197 8.854 1.00 90.56 96 PRO A N 1
ATOM 693 C CA . PRO A 1 96 ? -5.694 16.618 8.320 1.00 90.56 96 PRO A CA 1
ATOM 694 C C . PRO A 1 96 ? -6.611 15.512 7.755 1.00 90.56 96 PRO A C 1
ATOM 696 O O . PRO A 1 96 ? -7.649 15.859 7.203 1.00 90.56 96 PRO A O 1
ATOM 699 N N . TRP A 1 97 ? -6.288 14.228 7.942 1.00 92.38 97 TRP A N 1
ATOM 700 C CA . TRP A 1 97 ? -6.993 13.062 7.387 1.00 92.38 97 TRP A CA 1
ATOM 701 C C . TRP A 1 97 ? -7.020 13.025 5.855 1.00 92.38 97 TRP A C 1
ATOM 703 O O . TRP A 1 97 ? -6.880 14.038 5.169 1.00 92.38 97 TRP A O 1
ATOM 713 N N . THR A 1 98 ? -7.193 11.831 5.293 1.00 91.75 98 THR A N 1
ATOM 714 C CA . THR A 1 98 ? -7.431 11.702 3.851 1.00 91.75 98 THR A CA 1
ATOM 715 C C . THR A 1 98 ? -8.917 11.872 3.574 1.00 91.75 98 THR A C 1
ATOM 717 O O . THR A 1 98 ? -9.727 11.102 4.083 1.00 91.75 98 THR A O 1
ATOM 720 N N . TYR A 1 99 ? -9.270 12.851 2.745 1.00 91.19 99 TYR A N 1
ATOM 721 C CA . TYR A 1 99 ? -10.583 12.919 2.111 1.00 91.19 99 TYR A CA 1
ATOM 722 C C . TYR A 1 99 ? -10.505 12.277 0.733 1.00 91.19 99 TYR A C 1
ATOM 724 O O . TYR A 1 99 ? -9.591 12.571 -0.038 1.00 91.19 99 TYR A O 1
ATOM 732 N N . ASP A 1 100 ? -11.460 11.411 0.444 1.00 87.62 100 ASP A N 1
ATOM 733 C CA . ASP A 1 100 ? -11.638 10.791 -0.854 1.00 87.62 100 ASP A CA 1
ATOM 734 C C . ASP A 1 100 ? -12.924 11.350 -1.476 1.00 87.62 100 ASP A C 1
ATOM 736 O O . ASP A 1 100 ? -14.016 11.315 -0.905 1.00 87.62 100 ASP A O 1
ATOM 740 N N . SER A 1 101 ? -12.763 12.032 -2.608 1.00 85.38 101 SER A N 1
ATOM 741 C CA . SER A 1 101 ? -13.853 12.784 -3.230 1.00 85.38 101 SER A CA 1
ATOM 742 C C . SER A 1 101 ? -14.846 11.906 -3.977 1.00 85.38 101 SER A C 1
ATOM 744 O O . SER A 1 101 ? -15.923 12.390 -4.323 1.00 85.38 101 SER A O 1
ATOM 746 N N . GLU A 1 102 ? -14.481 10.660 -4.258 1.00 79.56 102 GLU A N 1
ATOM 747 C CA . GLU A 1 102 ? -15.256 9.765 -5.112 1.00 79.56 102 GLU A CA 1
ATOM 748 C C . GLU A 1 102 ? -16.181 8.883 -4.281 1.00 79.56 102 GLU A C 1
ATOM 750 O O . GLU A 1 102 ? -17.346 8.701 -4.641 1.00 79.56 102 GLU A O 1
ATOM 755 N N . ASP A 1 103 ? -15.702 8.415 -3.126 1.00 82.81 103 ASP A N 1
ATOM 756 C CA . ASP A 1 103 ? -16.539 7.770 -2.114 1.00 82.81 103 ASP A CA 1
ATOM 757 C C . ASP A 1 103 ? -17.252 8.788 -1.192 1.00 82.81 103 ASP A C 1
ATOM 759 O O . ASP A 1 103 ? -18.250 8.448 -0.550 1.00 82.81 103 ASP A O 1
ATOM 763 N N . GLY A 1 104 ? -16.791 10.047 -1.164 1.00 87.69 104 GLY A N 1
ATOM 764 C CA . GLY A 1 104 ? -17.318 11.102 -0.297 1.00 87.69 104 GLY A CA 1
ATOM 765 C C . GLY A 1 104 ? -16.980 10.886 1.181 1.00 87.69 104 GLY A C 1
ATOM 766 O O . GLY A 1 104 ? -17.705 11.374 2.055 1.00 87.69 104 GLY A O 1
ATOM 767 N N . VAL A 1 105 ? -15.915 10.135 1.471 1.00 91.06 105 VAL A N 1
ATOM 768 C CA . VAL A 1 105 ? -15.516 9.717 2.814 1.00 91.06 105 VAL A CA 1
ATOM 769 C C . VAL A 1 105 ? -14.265 10.469 3.255 1.00 91.06 105 VAL A C 1
ATOM 771 O O . VAL A 1 105 ? -13.228 10.491 2.591 1.00 91.06 105 VAL A O 1
ATOM 774 N N . THR A 1 106 ? -14.333 11.038 4.455 1.00 94.06 106 THR A N 1
ATOM 775 C CA . THR A 1 106 ? -13.131 11.405 5.206 1.00 94.06 106 THR A CA 1
ATOM 776 C C . THR A 1 106 ? -12.703 10.204 6.035 1.00 94.06 106 THR A C 1
ATOM 778 O O . THR A 1 106 ? -13.457 9.727 6.881 1.00 94.06 106 THR A O 1
ATOM 781 N N . TYR A 1 107 ? -11.482 9.727 5.822 1.00 93.25 107 TYR A N 1
ATOM 782 C CA . TYR A 1 107 ? -10.870 8.652 6.597 1.00 93.25 107 TYR A CA 1
ATOM 783 C C . TYR A 1 107 ? -10.353 9.210 7.925 1.00 93.25 107 TYR A C 1
ATOM 785 O O . TYR A 1 107 ? -9.151 9.354 8.139 1.00 93.25 107 TYR A O 1
ATOM 793 N N . ASP A 1 108 ? -11.288 9.574 8.801 1.00 92.81 108 ASP A N 1
ATOM 794 C CA . ASP A 1 108 ? -11.021 10.243 10.076 1.00 92.81 108 ASP A CA 1
ATOM 795 C C . ASP A 1 108 ? -10.683 9.294 11.239 1.00 92.81 108 ASP A C 1
ATOM 797 O O . ASP A 1 108 ? -10.360 9.734 12.346 1.00 92.81 108 ASP A O 1
ATOM 801 N N . SER A 1 109 ? -10.726 7.986 10.980 1.00 93.69 109 SER A N 1
ATOM 802 C CA . SER A 1 109 ? -10.465 6.936 11.958 1.00 93.69 109 SER A CA 1
ATOM 803 C C . SER A 1 109 ? -9.791 5.716 11.330 1.00 93.69 109 SER A C 1
ATOM 805 O O . SER A 1 109 ? -10.084 5.323 10.198 1.00 93.69 109 SER A O 1
ATOM 807 N N . ASP A 1 110 ? -8.943 5.042 12.111 1.00 95.62 110 ASP A N 1
ATOM 808 C CA . ASP A 1 110 ? -8.279 3.799 11.692 1.00 95.62 110 ASP A CA 1
ATOM 809 C C . ASP A 1 110 ? -9.274 2.670 11.383 1.00 95.62 110 ASP A C 1
ATOM 811 O O . ASP A 1 110 ? -8.984 1.776 10.592 1.00 95.62 110 ASP A O 1
ATOM 815 N N . GLN A 1 111 ? -10.483 2.721 11.952 1.00 96.31 111 GLN A N 1
ATOM 816 C CA . GLN A 1 111 ? -11.545 1.765 11.645 1.00 96.31 111 GLN A CA 1
ATOM 817 C C . GLN A 1 111 ? -11.997 1.846 10.179 1.00 96.31 111 GLN A C 1
ATOM 819 O O . GLN A 1 111 ? -12.245 0.799 9.576 1.00 96.31 111 GLN A O 1
ATOM 824 N N . LEU A 1 112 ? -12.103 3.051 9.607 1.00 96.38 112 LEU A N 1
ATOM 825 C CA . LEU A 1 112 ? -12.457 3.240 8.194 1.00 96.38 112 LEU A CA 1
ATOM 826 C C . LEU A 1 112 ? -11.320 2.785 7.277 1.00 96.38 112 LEU A C 1
ATOM 828 O O . LEU A 1 112 ? -11.560 2.101 6.284 1.00 96.38 112 LEU A O 1
ATOM 832 N N . ILE A 1 113 ? -10.076 3.090 7.650 1.00 97.38 113 ILE A N 1
ATOM 833 C CA . ILE A 1 113 ? -8.885 2.667 6.900 1.00 97.38 113 ILE A CA 1
ATOM 834 C C . ILE A 1 113 ? -8.768 1.139 6.885 1.00 97.38 113 ILE A C 1
ATOM 836 O O . ILE A 1 113 ? -8.531 0.539 5.838 1.00 97.38 113 ILE A O 1
ATOM 840 N N . LEU A 1 114 ? -8.997 0.490 8.030 1.00 97.88 114 LEU A N 1
ATOM 841 C CA . LEU A 1 114 ? -9.007 -0.966 8.137 1.00 97.88 114 LEU A CA 1
ATOM 842 C C . LEU A 1 114 ? -10.090 -1.605 7.256 1.00 97.88 114 LEU A C 1
ATOM 844 O O . LEU A 1 114 ? -9.823 -2.621 6.616 1.00 97.88 114 LEU A O 1
ATOM 848 N N . GLN A 1 115 ? -11.291 -1.022 7.202 1.00 97.31 115 GLN A N 1
ATOM 849 C CA . GLN A 1 115 ? -12.377 -1.517 6.347 1.00 97.31 115 GLN A CA 1
ATOM 850 C C . GLN A 1 115 ? -12.043 -1.378 4.858 1.00 97.31 115 GLN A C 1
ATOM 852 O O . GLN A 1 115 ? -12.258 -2.328 4.100 1.00 97.31 115 GLN A O 1
ATOM 857 N N . ASP A 1 116 ? -11.475 -0.242 4.442 1.00 96.94 116 ASP A N 1
ATOM 858 C CA . ASP A 1 116 ? -11.019 -0.05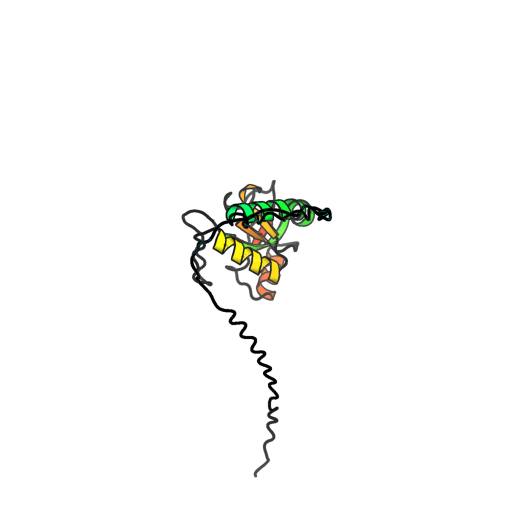3 3.062 1.00 96.94 116 ASP A CA 1
ATOM 859 C C . ASP A 1 116 ? -9.932 -1.065 2.690 1.00 96.94 116 ASP A C 1
ATOM 861 O O . ASP A 1 116 ? -10.082 -1.793 1.706 1.00 96.94 116 ASP A O 1
ATOM 865 N N . TYR A 1 117 ? -8.901 -1.219 3.528 1.00 98.06 117 TYR A N 1
ATOM 866 C CA . TYR A 1 117 ? -7.869 -2.230 3.306 1.00 98.06 117 TYR A CA 1
ATOM 867 C C . TYR A 1 117 ? -8.464 -3.640 3.187 1.00 98.06 117 TYR A C 1
ATOM 869 O O . TYR A 1 117 ? -8.120 -4.373 2.262 1.00 98.06 117 TYR A O 1
ATOM 877 N N . GLN A 1 118 ? -9.375 -4.037 4.082 1.00 98.31 118 GLN A N 1
ATOM 878 C CA . GLN A 1 118 ? -9.990 -5.368 4.043 1.00 98.31 118 GLN A CA 1
ATOM 879 C C . GLN A 1 118 ? -10.781 -5.599 2.751 1.00 98.31 118 GLN A C 1
ATOM 881 O O . GLN A 1 118 ? -10.682 -6.674 2.153 1.00 98.31 118 GLN A O 1
ATOM 886 N N . ARG A 1 119 ? -11.521 -4.590 2.282 1.00 97.88 119 ARG A N 1
ATOM 887 C CA . ARG A 1 119 ? -12.219 -4.631 0.991 1.00 97.88 119 ARG A CA 1
ATOM 888 C C . ARG A 1 119 ? -11.228 -4.803 -0.163 1.00 97.88 119 ARG A C 1
ATOM 890 O O . ARG A 1 119 ? -11.404 -5.688 -1.000 1.00 97.88 119 ARG A O 1
ATOM 897 N N . LEU A 1 120 ? -10.166 -4.002 -0.201 1.00 98.00 120 LEU A N 1
ATOM 898 C CA . LEU A 1 120 ? -9.142 -4.066 -1.248 1.00 98.00 120 LEU A CA 1
ATOM 899 C C . LEU A 1 120 ? -8.356 -5.388 -1.212 1.00 98.00 120 LEU A C 1
ATOM 901 O O . LEU A 1 120 ? -8.059 -5.957 -2.265 1.00 98.00 120 LEU A O 1
ATOM 905 N N . ARG A 1 121 ? -8.089 -5.933 -0.018 1.00 98.44 121 ARG A N 1
ATOM 906 C CA . ARG A 1 121 ? -7.503 -7.268 0.179 1.00 98.44 121 ARG A CA 1
ATOM 907 C C . ARG A 1 121 ? -8.371 -8.344 -0.459 1.00 98.44 121 ARG A C 1
ATOM 909 O O . ARG A 1 121 ? -7.848 -9.205 -1.153 1.00 98.44 121 ARG A O 1
ATOM 916 N N . GLN A 1 122 ? -9.685 -8.291 -0.257 1.00 98.44 122 GLN A N 1
ATOM 917 C CA . GLN A 1 122 ? -10.611 -9.270 -0.831 1.00 98.44 122 GLN A CA 1
ATOM 918 C C . GLN A 1 122 ? -10.702 -9.170 -2.359 1.00 98.44 122 GLN A C 1
ATOM 920 O O . GLN A 1 122 ? -10.780 -10.195 -3.032 1.00 98.44 122 GLN A O 1
ATOM 925 N N . LEU A 1 123 ? -10.684 -7.954 -2.909 1.00 97.81 123 LEU A N 1
ATOM 926 C CA . LEU A 1 123 ? -10.849 -7.724 -4.348 1.00 97.81 123 LEU A CA 1
ATOM 927 C C . LEU A 1 123 ? -9.571 -7.970 -5.163 1.00 97.81 123 LEU A C 1
ATOM 929 O O . LEU A 1 123 ? -9.652 -8.438 -6.299 1.00 97.81 123 LEU A O 1
ATOM 933 N N . TYR A 1 124 ? -8.402 -7.651 -4.601 1.00 98.19 124 TYR A N 1
ATOM 934 C CA . TYR A 1 124 ? -7.138 -7.604 -5.345 1.00 98.19 124 TYR A CA 1
ATOM 935 C C . TYR A 1 124 ? -6.000 -8.408 -4.707 1.00 98.19 124 TYR A C 1
ATOM 937 O O . TYR A 1 124 ? -4.864 -8.301 -5.164 1.00 98.19 124 TYR A O 1
ATOM 945 N N . ASP A 1 125 ? -6.274 -9.180 -3.650 1.00 98.25 125 ASP A N 1
ATOM 946 C CA . ASP A 1 125 ? -5.244 -9.785 -2.791 1.00 98.25 125 ASP A CA 1
ATOM 947 C C . ASP A 1 125 ? -4.208 -8.743 -2.330 1.00 98.25 125 ASP A C 1
ATOM 949 O O . ASP A 1 125 ? -3.011 -8.997 -2.298 1.00 98.25 125 ASP A O 1
ATOM 953 N N . ALA A 1 126 ? -4.648 -7.522 -2.021 1.00 98.50 126 ALA A N 1
ATOM 954 C CA . ALA A 1 126 ? -3.746 -6.416 -1.716 1.00 98.50 126 ALA A CA 1
ATOM 955 C C . ALA A 1 126 ? -2.838 -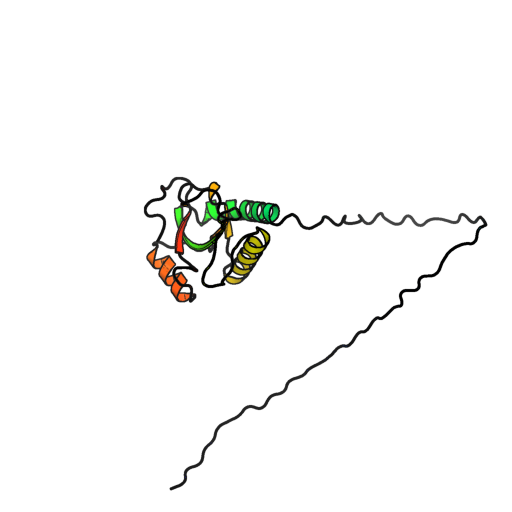6.673 -0.490 1.00 98.50 126 ALA A C 1
ATOM 957 O O . ALA A 1 126 ? -3.104 -7.522 0.355 1.00 98.50 126 ALA A O 1
ATOM 958 N N . ARG A 1 127 ? -1.743 -5.934 -0.360 1.00 98.69 127 ARG A N 1
ATOM 959 C CA . ARG A 1 127 ? -0.843 -5.940 0.799 1.00 98.69 127 ARG A CA 1
ATOM 960 C C . ARG A 1 127 ? -0.880 -4.567 1.456 1.00 98.69 127 ARG A C 1
ATOM 962 O O . ARG A 1 127 ? -0.976 -3.560 0.753 1.00 98.69 127 ARG A O 1
ATOM 969 N N . LEU A 1 128 ? -0.813 -4.534 2.781 1.00 98.50 128 LEU A N 1
ATOM 970 C CA . LEU A 1 128 ? -0.732 -3.296 3.545 1.00 98.50 128 LEU A CA 1
ATOM 971 C C . LEU A 1 128 ? 0.733 -2.943 3.790 1.00 98.50 128 LEU A C 1
ATOM 973 O O . LEU A 1 128 ? 1.503 -3.765 4.282 1.00 98.50 128 LEU A O 1
ATOM 977 N N . ALA A 1 129 ? 1.104 -1.706 3.489 1.00 97.75 129 ALA A N 1
ATOM 978 C CA . ALA A 1 129 ? 2.391 -1.132 3.834 1.00 97.75 129 ALA A CA 1
ATOM 979 C C . ALA A 1 129 ? 2.194 0.066 4.767 1.00 97.75 129 ALA A C 1
ATOM 981 O O . ALA A 1 129 ? 1.304 0.893 4.563 1.00 97.75 129 ALA A O 1
ATOM 982 N N . TRP A 1 130 ? 3.063 0.182 5.768 1.00 97.06 130 TRP A N 1
ATOM 983 C CA . TRP A 1 130 ? 3.248 1.431 6.494 1.00 97.06 130 TRP A CA 1
ATOM 984 C C . TRP A 1 130 ? 4.281 2.278 5.761 1.00 97.06 130 TRP A C 1
ATOM 986 O O . TRP A 1 130 ? 5.413 1.832 5.558 1.00 97.06 130 TRP A O 1
ATOM 996 N N . SER A 1 131 ? 3.920 3.493 5.351 1.00 95.19 131 SER A N 1
ATOM 997 C CA . SER A 1 131 ? 4.790 4.286 4.481 1.00 95.19 131 SER A CA 1
ATOM 998 C C . SER A 1 131 ? 6.098 4.725 5.151 1.00 95.19 131 SER A C 1
ATOM 1000 O O . SER A 1 131 ? 7.086 4.968 4.462 1.00 95.19 131 SER A O 1
ATOM 1002 N N . GLY A 1 132 ? 6.139 4.775 6.487 1.00 93.50 132 GLY A N 1
ATOM 1003 C CA . GLY A 1 132 ? 7.333 5.120 7.263 1.00 93.50 132 GLY A CA 1
ATOM 1004 C C . GLY A 1 132 ? 8.466 4.095 7.196 1.00 93.50 132 GLY A C 1
ATOM 1005 O O . GLY A 1 132 ? 9.601 4.433 7.523 1.00 93.50 132 GLY A O 1
ATOM 1006 N N . ASP A 1 133 ? 8.193 2.875 6.731 1.00 92.50 133 ASP A N 1
ATOM 1007 C CA . ASP A 1 133 ? 9.203 1.815 6.608 1.00 92.50 133 ASP A CA 1
ATOM 1008 C C . ASP A 1 133 ? 10.030 1.900 5.306 1.00 92.50 133 ASP A C 1
ATOM 1010 O O . ASP A 1 133 ? 10.896 1.050 5.056 1.00 92.50 133 ASP A O 1
ATOM 1014 N N . TRP A 1 134 ? 9.763 2.906 4.462 1.00 91.62 134 TRP A N 1
ATOM 1015 C CA . TRP A 1 134 ? 10.268 3.004 3.091 1.00 91.62 134 TRP A CA 1
ATOM 1016 C C . TRP A 1 134 ? 10.711 4.431 2.759 1.00 91.62 134 TRP A C 1
ATOM 1018 O O . TRP A 1 134 ? 10.224 5.410 3.323 1.00 91.62 134 TRP A O 1
ATOM 1028 N N . SER A 1 135 ? 11.669 4.570 1.842 1.00 88.38 135 SER A N 1
ATOM 1029 C CA . SER A 1 135 ? 12.338 5.853 1.584 1.00 88.38 135 SER A CA 1
ATOM 1030 C C . SER A 1 135 ? 11.620 6.727 0.557 1.00 88.38 135 SER A C 1
ATOM 1032 O O . SER A 1 135 ? 11.822 7.947 0.531 1.00 88.38 135 SER A O 1
ATOM 1034 N N . ASN A 1 136 ? 10.805 6.115 -0.301 1.00 87.56 136 ASN A N 1
ATOM 1035 C CA . ASN A 1 136 ? 10.327 6.722 -1.538 1.00 87.56 136 ASN A CA 1
ATOM 1036 C C . ASN A 1 136 ? 8.844 7.121 -1.549 1.00 87.56 136 ASN A C 1
ATOM 1038 O O . ASN A 1 136 ? 8.405 7.739 -2.517 1.00 87.56 136 ASN A O 1
ATOM 1042 N N . TRP A 1 137 ? 8.089 6.852 -0.482 1.00 87.94 137 TRP A N 1
ATOM 1043 C CA . TRP A 1 137 ? 6.778 7.477 -0.294 1.00 87.94 137 TRP A CA 1
ATOM 1044 C C . TRP A 1 137 ? 6.906 8.939 0.141 1.00 87.94 137 TRP A C 1
ATOM 1046 O O . TRP A 1 137 ? 7.824 9.314 0.875 1.00 87.94 137 TRP A O 1
ATOM 1056 N N . ASP A 1 138 ? 5.953 9.767 -0.289 1.00 81.12 138 ASP A N 1
ATOM 1057 C CA . ASP A 1 138 ? 5.960 11.216 -0.053 1.00 81.12 138 ASP A CA 1
ATOM 1058 C C . ASP A 1 138 ? 5.737 11.610 1.413 1.00 81.12 138 ASP A C 1
ATOM 1060 O O . ASP A 1 138 ? 6.137 12.697 1.837 1.00 81.12 138 ASP A O 1
ATOM 1064 N N . GLY A 1 139 ? 5.203 10.712 2.238 1.00 85.44 139 GLY A N 1
ATOM 1065 C CA . GLY A 1 139 ? 5.046 10.923 3.674 1.00 85.44 139 GLY A CA 1
ATOM 1066 C C . GLY A 1 139 ? 5.305 9.645 4.470 1.00 85.44 139 GLY A C 1
ATOM 1067 O O . GLY A 1 139 ? 5.095 8.558 3.936 1.00 85.44 139 GLY A O 1
ATOM 1068 N N . PRO A 1 140 ? 5.761 9.742 5.733 1.00 90.56 140 PRO A N 1
ATOM 1069 C CA . PRO A 1 140 ? 6.151 8.584 6.544 1.00 90.56 140 PRO A CA 1
ATOM 1070 C C . PRO A 1 140 ? 5.012 7.992 7.396 1.00 90.56 140 PRO A C 1
ATOM 1072 O O . PRO A 1 140 ? 5.264 7.142 8.243 1.00 90.56 140 PRO A O 1
ATOM 1075 N N . ASN A 1 141 ? 3.787 8.496 7.259 1.00 93.06 141 ASN A N 1
ATOM 1076 C CA . ASN A 1 141 ? 2.690 8.239 8.191 1.00 93.06 141 ASN A CA 1
ATOM 1077 C C . ASN A 1 141 ? 1.383 7.783 7.523 1.00 93.06 141 ASN A C 1
ATOM 1079 O O . ASN A 1 141 ? 0.303 8.022 8.058 1.00 93.06 141 ASN A O 1
ATOM 1083 N N . PHE A 1 142 ? 1.481 7.147 6.359 1.00 95.69 142 PHE A N 1
ATOM 1084 C CA . PHE A 1 142 ? 0.340 6.680 5.583 1.00 95.69 142 PHE A CA 1
ATOM 1085 C C . PHE A 1 142 ? 0.201 5.161 5.659 1.00 95.69 142 PHE A C 1
ATOM 1087 O O . PHE A 1 142 ? 1.184 4.418 5.586 1.00 95.69 142 PHE A O 1
ATOM 1094 N N . TRP A 1 143 ? -1.048 4.712 5.726 1.00 97.44 143 TRP A N 1
ATOM 1095 C CA . TRP A 1 143 ? -1.438 3.341 5.435 1.00 97.44 143 TRP A CA 1
ATOM 1096 C C . TRP A 1 143 ? -1.630 3.207 3.928 1.00 97.44 143 TRP A C 1
ATOM 1098 O O . TRP A 1 143 ? -2.516 3.845 3.354 1.00 97.44 143 TRP A O 1
ATOM 1108 N N . VAL A 1 144 ? -0.779 2.414 3.284 1.00 97.44 144 VAL A N 1
ATOM 1109 C CA . VAL A 1 144 ? -0.744 2.279 1.827 1.00 97.44 144 VAL A CA 1
ATOM 1110 C C . VAL A 1 144 ? -1.157 0.870 1.430 1.00 97.44 144 VAL A C 1
ATOM 1112 O O . VAL A 1 144 ? -0.583 -0.108 1.907 1.00 97.44 144 VAL A O 1
ATOM 1115 N N . THR A 1 145 ? -2.127 0.758 0.527 1.00 98.19 145 THR A N 1
ATOM 1116 C CA . THR A 1 145 ? -2.616 -0.532 0.030 1.00 98.19 145 THR A CA 1
ATOM 1117 C C . THR A 1 145 ? -2.104 -0.771 -1.386 1.00 98.19 145 THR A C 1
ATOM 1119 O O . THR A 1 145 ? -2.435 -0.014 -2.298 1.00 98.19 145 THR A O 1
ATOM 1122 N N . ILE A 1 146 ? -1.314 -1.827 -1.587 1.00 98.06 146 ILE A N 1
ATOM 1123 C CA . ILE A 1 146 ? -0.685 -2.159 -2.879 1.00 98.06 146 ILE A CA 1
ATOM 1124 C C . ILE A 1 146 ? -1.130 -3.527 -3.396 1.00 98.06 146 ILE A C 1
ATOM 1126 O O . ILE A 1 146 ? -1.400 -4.439 -2.622 1.00 98.06 146 ILE A O 1
ATOM 1130 N N . VAL A 1 147 ? -1.173 -3.708 -4.710 1.00 98.56 147 VAL A N 1
ATOM 1131 C CA . VAL A 1 147 ? -1.465 -5.006 -5.339 1.00 98.56 147 VAL A CA 1
ATOM 1132 C C . VAL A 1 147 ? -0.170 -5.819 -5.440 1.00 98.56 147 VAL A C 1
ATOM 1134 O O . VAL A 1 147 ? 0.852 -5.257 -5.834 1.00 98.56 147 VAL A O 1
ATOM 1137 N N . PRO A 1 148 ? -0.166 -7.135 -5.142 1.00 97.94 148 PRO A N 1
ATOM 1138 C CA . PRO A 1 148 ? 1.036 -7.971 -5.187 1.00 97.94 148 PRO A CA 1
ATOM 1139 C C . PRO A 1 148 ? 1.413 -8.380 -6.625 1.00 97.94 148 PRO A C 1
ATOM 1141 O O . PRO A 1 148 ? 1.622 -9.554 -6.924 1.00 97.94 148 PRO A O 1
ATOM 1144 N N . LEU A 1 149 ? 1.471 -7.407 -7.535 1.00 98.12 149 LEU A N 1
ATOM 1145 C CA . LEU A 1 149 ? 1.864 -7.570 -8.931 1.00 98.12 149 LEU A CA 1
ATOM 1146 C C . LEU A 1 149 ? 2.979 -6.585 -9.256 1.00 98.12 149 LEU A C 1
ATOM 1148 O O . LEU A 1 149 ? 2.876 -5.403 -8.934 1.00 98.12 149 LEU A O 1
ATOM 1152 N N . THR A 1 150 ? 4.012 -7.069 -9.940 1.00 97.88 150 THR A N 1
ATOM 1153 C CA . THR A 1 150 ? 5.126 -6.245 -10.401 1.00 97.88 150 THR A CA 1
ATOM 1154 C C . THR A 1 150 ? 5.047 -6.003 -11.899 1.00 97.88 150 THR A C 1
ATOM 1156 O O . THR A 1 150 ? 4.595 -6.844 -12.680 1.00 97.88 150 THR A O 1
ATOM 1159 N N . PHE A 1 151 ? 5.500 -4.825 -12.306 1.00 97.31 151 PHE A N 1
ATOM 1160 C CA . PHE A 1 151 ? 5.487 -4.372 -13.686 1.00 97.31 151 PHE A CA 1
ATOM 1161 C C . PHE A 1 151 ? 6.847 -3.775 -14.066 1.00 97.31 151 PHE A C 1
ATOM 1163 O O . PHE A 1 151 ? 7.570 -3.258 -13.211 1.00 97.31 151 PHE A O 1
ATOM 1170 N N . PRO A 1 152 ? 7.217 -3.810 -15.358 1.00 94.38 152 PRO A N 1
ATOM 1171 C CA . PRO A 1 152 ? 8.492 -3.263 -15.817 1.00 94.38 152 PRO A CA 1
ATOM 1172 C C . PRO A 1 152 ? 8.488 -1.730 -15.930 1.00 94.38 152 PRO A C 1
ATOM 1174 O O . PRO A 1 152 ? 9.548 -1.129 -16.076 1.00 94.38 152 PRO A O 1
ATOM 1177 N N . SER A 1 153 ? 7.315 -1.089 -15.919 1.00 95.25 153 SER A N 1
ATOM 1178 C CA . SER A 1 153 ? 7.173 0.353 -16.140 1.00 95.25 153 SER A CA 1
ATOM 1179 C C . SER A 1 153 ? 5.918 0.909 -15.456 1.00 95.25 153 SER A C 1
ATOM 1181 O O . SER A 1 153 ? 4.956 0.152 -15.274 1.00 95.25 153 SER A O 1
ATOM 1183 N N . PRO A 1 154 ? 5.868 2.221 -15.152 1.00 95.62 154 PRO A N 1
ATOM 1184 C CA . PRO A 1 154 ? 4.676 2.839 -14.577 1.00 95.62 154 PRO A CA 1
ATOM 1185 C C . PRO A 1 154 ? 3.495 2.790 -15.552 1.00 95.62 154 PRO A C 1
ATOM 1187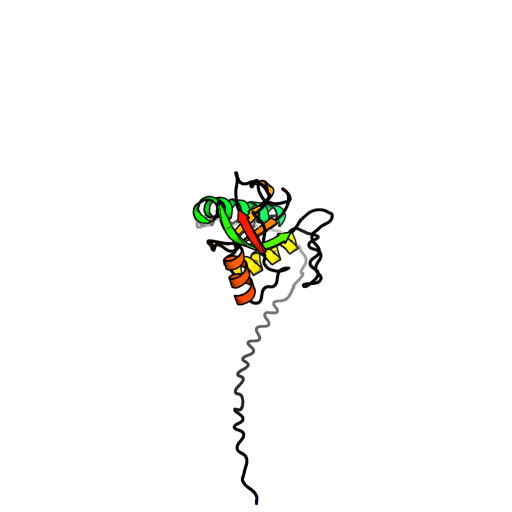 O O . PRO A 1 154 ? 2.383 2.463 -15.161 1.00 95.62 154 PRO A O 1
ATOM 1190 N N . SER A 1 155 ? 3.727 2.984 -16.855 1.00 96.25 155 SER A N 1
ATOM 1191 C CA . SER A 1 155 ? 2.671 2.887 -17.871 1.00 96.25 155 SER A CA 1
ATOM 1192 C C . SER A 1 155 ? 2.011 1.506 -17.913 1.00 96.25 155 SER A C 1
ATOM 1194 O O . SER A 1 155 ? 0.811 1.402 -18.150 1.00 96.25 155 SER A O 1
ATOM 1196 N N . SER A 1 156 ? 2.767 0.4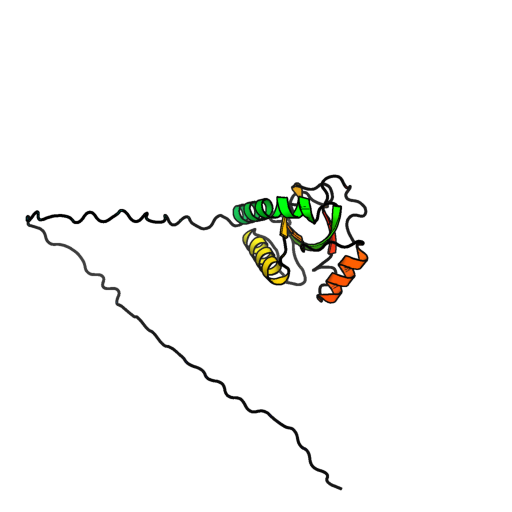33 -17.661 1.00 96.88 156 SER A N 1
ATOM 1197 C CA . SER A 1 156 ? 2.203 -0.917 -17.558 1.00 96.88 156 SER A CA 1
ATOM 1198 C C . SER A 1 156 ? 1.298 -1.078 -16.332 1.00 96.88 156 SER A C 1
ATOM 1200 O O . SER A 1 156 ? 0.273 -1.750 -16.441 1.00 96.88 156 SER A O 1
ATOM 1202 N N . VAL A 1 157 ? 1.632 -0.432 -15.210 1.00 97.94 157 VAL A N 1
ATOM 1203 C CA . VAL A 1 157 ? 0.760 -0.368 -14.026 1.00 97.94 157 VAL A CA 1
ATOM 1204 C C . VAL A 1 157 ? -0.521 0.396 -14.345 1.00 97.94 157 VAL A C 1
ATOM 1206 O O . VAL A 1 157 ? -1.610 -0.127 -14.130 1.00 97.94 157 VAL A O 1
ATOM 1209 N N . LEU A 1 158 ? -0.412 1.592 -14.928 1.00 96.94 158 LEU A N 1
ATOM 1210 C CA . LEU A 1 158 ? -1.573 2.427 -15.252 1.00 96.94 158 LEU A CA 1
ATOM 1211 C C . LEU A 1 158 ? -2.512 1.753 -16.264 1.00 96.94 158 LEU A C 1
ATOM 1213 O O . LEU A 1 158 ? -3.731 1.827 -16.132 1.00 96.94 158 LEU A O 1
ATOM 1217 N N . ASN A 1 159 ? -1.964 1.021 -17.238 1.00 97.44 159 ASN A N 1
ATOM 1218 C CA . ASN A 1 159 ? -2.771 0.209 -18.151 1.00 97.44 159 ASN A CA 1
ATOM 1219 C C . ASN A 1 159 ? -3.518 -0.914 -17.417 1.00 97.44 159 ASN A C 1
ATOM 1221 O O . ASN A 1 159 ? -4.663 -1.215 -17.757 1.00 97.44 159 ASN A O 1
ATOM 1225 N N . TRP A 1 160 ? -2.894 -1.532 -16.410 1.00 97.88 160 TRP A N 1
ATOM 1226 C CA . TRP A 1 160 ? -3.569 -2.508 -15.559 1.00 97.88 160 TRP A CA 1
ATOM 1227 C C . TRP A 1 160 ? -4.683 -1.851 -14.732 1.00 97.88 160 TRP A C 1
ATOM 1229 O O . TRP A 1 160 ? -5.791 -2.385 -14.720 1.00 97.88 160 TRP A O 1
ATOM 1239 N N . CYS A 1 161 ? -4.432 -0.682 -14.129 1.00 97.94 161 CYS A N 1
ATOM 1240 C CA . CYS A 1 161 ? -5.435 0.104 -13.399 1.00 97.94 161 CYS A CA 1
ATOM 1241 C C . CYS A 1 161 ? -6.664 0.385 -14.279 1.00 97.94 161 CYS A C 1
ATOM 1243 O O . CYS A 1 161 ? -7.784 0.002 -13.933 1.00 97.94 161 CYS A O 1
ATOM 1245 N N . ALA A 1 162 ? -6.443 0.934 -15.478 1.00 97.06 162 ALA A N 1
ATOM 1246 C CA . ALA A 1 162 ? -7.504 1.222 -16.438 1.00 97.06 162 ALA A CA 1
ATOM 1247 C C . ALA A 1 162 ? -8.268 -0.046 -16.857 1.00 97.06 162 ALA A C 1
ATOM 1249 O O . ALA A 1 162 ? -9.495 -0.041 -16.944 1.00 97.06 162 ALA A O 1
ATOM 1250 N N . GLY A 1 163 ? -7.565 -1.169 -17.048 1.00 97.38 163 GLY A N 1
ATOM 1251 C CA . GLY A 1 163 ? -8.178 -2.471 -17.327 1.00 97.38 163 GLY A CA 1
ATOM 1252 C C . GLY A 1 163 ? -9.035 -3.026 -16.180 1.00 97.38 163 GLY A C 1
ATOM 1253 O O . GLY A 1 163 ? -9.874 -3.897 -16.410 1.00 97.38 163 GLY A O 1
ATOM 1254 N N . LYS A 1 164 ? -8.853 -2.527 -14.951 1.00 97.12 164 LYS A N 1
ATOM 1255 C CA . LYS A 1 164 ? -9.711 -2.803 -13.789 1.00 97.12 164 LYS A CA 1
ATOM 1256 C C . LYS A 1 164 ? -10.821 -1.770 -13.594 1.00 97.12 164 LYS A C 1
ATOM 1258 O O . LYS A 1 164 ? -11.592 -1.917 -12.652 1.00 97.12 164 LYS A O 1
ATOM 1263 N N . GLY A 1 165 ? -10.922 -0.773 -14.474 1.00 95.44 165 GLY A N 1
ATOM 1264 C CA . GLY A 1 165 ? -11.865 0.333 -14.334 1.00 95.44 165 GLY A CA 1
ATOM 1265 C C . GLY A 1 165 ? -11.509 1.291 -13.195 1.00 95.44 165 GLY A C 1
ATOM 1266 O O . GLY A 1 165 ? -12.402 1.962 -12.695 1.00 95.44 165 GLY A O 1
ATOM 1267 N N . LEU A 1 166 ? -10.240 1.322 -12.774 1.00 94.50 166 LEU A N 1
ATOM 1268 C CA . LEU A 1 166 ? -9.726 2.245 -11.764 1.00 94.50 166 LEU A CA 1
ATOM 1269 C C . LEU A 1 166 ? -9.074 3.433 -12.473 1.00 94.50 166 LEU A C 1
ATOM 1271 O O . LEU A 1 166 ? -8.225 3.245 -13.350 1.00 94.50 166 LEU A O 1
ATOM 1275 N N . ASP A 1 167 ? -9.482 4.641 -12.109 1.00 89.19 167 ASP A N 1
ATOM 1276 C CA . ASP A 1 167 ? -8.862 5.877 -12.578 1.00 89.19 167 ASP A CA 1
ATOM 1277 C C . ASP A 1 167 ? -7.648 6.261 -11.713 1.00 89.19 167 ASP A C 1
ATOM 1279 O O . ASP A 1 167 ? -7.172 5.490 -10.878 1.00 89.19 167 ASP A O 1
ATOM 1283 N N . LYS A 1 168 ? -7.122 7.465 -11.958 1.00 86.50 168 LYS A N 1
ATOM 1284 C CA . LYS A 1 168 ? -5.932 7.998 -11.288 1.00 86.50 168 LYS A CA 1
ATOM 1285 C C . LYS A 1 168 ? -6.114 8.226 -9.784 1.00 86.50 168 LYS A C 1
ATOM 1287 O O . LYS A 1 168 ? -5.112 8.339 -9.085 1.00 86.50 168 LYS A O 1
ATOM 1292 N N . ASP A 1 169 ? -7.352 8.363 -9.315 1.00 87.06 169 ASP A N 1
ATOM 1293 C CA . ASP A 1 169 ? -7.650 8.657 -7.913 1.00 87.06 169 ASP A CA 1
ATOM 1294 C C . ASP A 1 169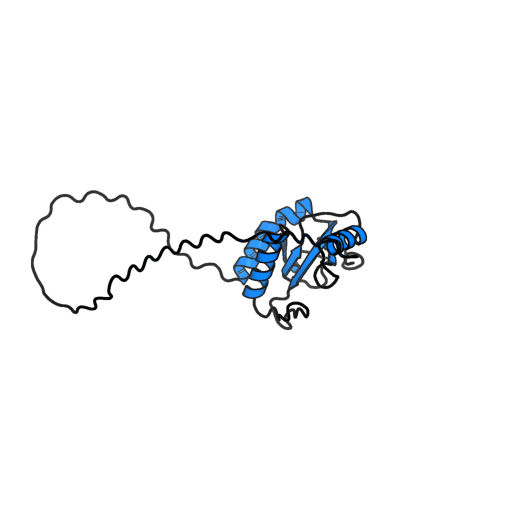 ? -7.797 7.345 -7.119 1.00 87.06 169 ASP A C 1
ATOM 1296 O O . ASP A 1 169 ? -7.430 7.283 -5.945 1.00 87.06 169 ASP A O 1
ATOM 1300 N N . HIS A 1 170 ? -8.166 6.256 -7.803 1.00 91.12 170 HIS A N 1
ATOM 1301 C CA . HIS A 1 170 ? -8.270 4.909 -7.236 1.00 91.12 170 HIS A CA 1
ATOM 1302 C C . HIS A 1 170 ? -7.065 3.986 -7.494 1.00 91.12 170 HIS A C 1
ATOM 1304 O O . HIS A 1 170 ? -7.025 2.866 -6.973 1.00 91.12 170 HIS A O 1
ATOM 1310 N N . CYS A 1 171 ? -6.127 4.368 -8.365 1.00 96.19 171 CYS A N 1
ATOM 1311 C CA . CYS A 1 171 ? -4.971 3.539 -8.701 1.00 96.19 171 CYS A CA 1
ATOM 1312 C C . CYS A 1 171 ? -3.820 4.357 -9.299 1.00 96.19 171 CYS A C 1
ATOM 1314 O O . CYS A 1 171 ? -3.972 4.994 -10.341 1.00 96.19 171 CYS A O 1
ATOM 1316 N N . SER A 1 172 ? -2.642 4.273 -8.682 1.00 95.38 172 SER A N 1
ATOM 1317 C CA . SER A 1 172 ? -1.412 4.906 -9.168 1.00 95.38 172 SER A CA 1
ATOM 1318 C C . SER A 1 172 ? -0.277 3.900 -9.360 1.00 95.38 172 SER A C 1
ATOM 1320 O O . SER A 1 172 ? -0.305 2.780 -8.836 1.00 95.38 172 SER A O 1
ATOM 1322 N N . ALA A 1 173 ? 0.738 4.296 -10.130 1.00 95.88 173 ALA A N 1
ATOM 1323 C CA . ALA A 1 173 ? 1.970 3.537 -10.259 1.00 95.88 173 ALA A CA 1
ATOM 1324 C C . ALA A 1 173 ? 2.972 3.954 -9.180 1.00 95.88 173 ALA A C 1
ATOM 1326 O O . ALA A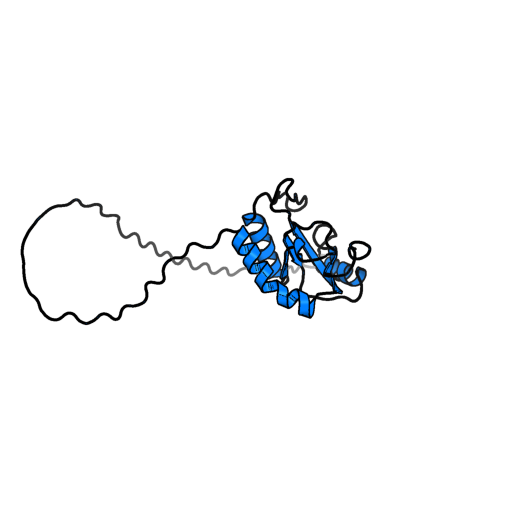 1 173 ? 3.325 5.125 -9.064 1.00 95.88 173 ALA A O 1
ATOM 1327 N N . GLN A 1 174 ? 3.478 2.977 -8.429 1.00 93.94 174 GLN A N 1
ATOM 1328 C CA . GLN A 1 174 ? 4.389 3.199 -7.309 1.00 93.94 174 GLN A CA 1
ATOM 1329 C C . GLN A 1 174 ? 5.577 2.239 -7.385 1.00 93.94 174 GLN A C 1
ATOM 1331 O O . GLN A 1 174 ? 5.387 1.049 -7.604 1.00 93.94 174 GLN A O 1
ATOM 1336 N N . ILE A 1 175 ? 6.801 2.705 -7.141 1.00 92.94 175 ILE A N 1
ATOM 1337 C CA . ILE A 1 175 ? 7.890 1.813 -6.704 1.00 92.94 175 ILE A CA 1
ATOM 1338 C C . ILE A 1 175 ? 7.831 1.705 -5.185 1.00 92.94 175 ILE A C 1
ATOM 1340 O O . ILE A 1 175 ? 7.637 2.716 -4.521 1.00 92.94 175 ILE A O 1
ATOM 1344 N N . VAL A 1 176 ? 8.066 0.534 -4.603 1.00 90.06 176 VAL A N 1
ATOM 1345 C CA . VAL A 1 176 ? 8.228 0.387 -3.146 1.00 90.06 176 VAL A CA 1
ATOM 1346 C C . VAL A 1 176 ? 9.699 0.112 -2.858 1.00 90.06 176 VAL A C 1
ATOM 1348 O O . VAL A 1 176 ? 10.217 -0.911 -3.285 1.00 90.06 176 VAL A O 1
ATOM 1351 N N . SER A 1 177 ? 10.415 1.026 -2.200 1.00 89.94 177 SER A N 1
ATOM 1352 C CA . SER A 1 177 ? 11.869 0.892 -2.030 1.00 89.94 177 SER A CA 1
ATOM 1353 C C . SER A 1 177 ? 12.358 1.449 -0.700 1.00 89.94 177 SER A C 1
ATOM 1355 O O . SER A 1 177 ? 11.832 2.427 -0.173 1.00 89.94 177 SER A O 1
ATOM 1357 N N . LYS A 1 178 ? 13.398 0.814 -0.152 1.00 86.50 178 LYS A N 1
ATOM 1358 C CA . LYS A 1 178 ? 14.107 1.297 1.044 1.00 86.50 178 LYS A CA 1
ATOM 1359 C C . LYS A 1 178 ? 15.300 2.195 0.717 1.00 86.50 178 LYS A C 1
ATOM 1361 O O . LYS A 1 178 ? 15.880 2.777 1.630 1.00 86.50 178 LYS A O 1
ATOM 1366 N N . THR A 1 179 ? 15.703 2.269 -0.550 1.00 85.38 179 THR A N 1
ATOM 1367 C CA . THR A 1 179 ? 16.929 2.961 -0.977 1.00 85.38 179 THR A CA 1
ATOM 1368 C C . THR A 1 179 ? 16.692 3.960 -2.103 1.00 85.38 179 THR A C 1
ATOM 1370 O O . THR A 1 179 ? 17.461 4.915 -2.227 1.00 85.38 179 THR A O 1
ATOM 1373 N N . ALA A 1 180 ? 15.639 3.791 -2.908 1.00 80.81 180 ALA A N 1
ATOM 1374 C CA . ALA A 1 180 ? 15.303 4.748 -3.951 1.00 80.81 180 ALA A CA 1
ATOM 1375 C C . ALA A 1 180 ? 14.862 6.092 -3.349 1.00 80.81 180 ALA A C 1
ATOM 1377 O O . ALA A 1 180 ? 14.209 6.157 -2.302 1.00 80.81 180 ALA A O 1
ATOM 1378 N N . GLY A 1 181 ? 15.207 7.179 -4.037 1.00 74.19 181 GLY A N 1
ATOM 1379 C CA . GLY A 1 181 ? 14.675 8.504 -3.732 1.00 74.19 181 GLY A CA 1
ATOM 1380 C C . GLY A 1 181 ? 13.195 8.635 -4.110 1.00 74.19 181 GLY A C 1
ATOM 1381 O O . GLY A 1 181 ? 12.613 7.778 -4.773 1.00 74.19 181 GLY A O 1
ATOM 1382 N N . ARG A 1 182 ? 12.581 9.751 -3.714 1.00 69.75 182 ARG A N 1
ATOM 1383 C CA . ARG A 1 182 ? 11.156 10.051 -3.966 1.00 69.75 182 ARG A CA 1
ATOM 1384 C C . ARG A 1 182 ? 10.854 10.455 -5.412 1.00 69.75 182 ARG A C 1
ATOM 1386 O O . ARG A 1 182 ? 9.718 10.396 -5.858 1.00 69.75 182 ARG A O 1
ATOM 1393 N N . TYR A 1 183 ? 11.873 10.861 -6.165 1.00 69.06 183 TYR A N 1
ATOM 1394 C CA . TYR A 1 183 ? 11.702 11.321 -7.540 1.00 69.06 183 TYR A CA 1
ATOM 1395 C C . TYR A 1 183 ? 11.665 10.152 -8.526 1.00 69.06 183 TYR A C 1
ATOM 1397 O O . TYR A 1 183 ? 12.532 9.280 -8.491 1.00 69.06 183 TYR A O 1
ATOM 1405 N N . GLY A 1 184 ? 10.688 10.171 -9.438 1.00 69.62 184 GLY A N 1
ATOM 1406 C CA . GLY A 1 184 ? 10.555 9.179 -10.512 1.00 69.62 184 GLY A CA 1
ATOM 1407 C C . GLY A 1 184 ? 10.035 7.810 -10.065 1.00 69.62 184 GLY A C 1
ATOM 1408 O O . GLY A 1 184 ? 10.100 6.862 -10.841 1.00 69.62 184 GLY A O 1
ATOM 1409 N N . THR A 1 185 ? 9.535 7.701 -8.832 1.00 72.38 185 THR A N 1
ATOM 1410 C CA . THR A 1 185 ? 8.979 6.472 -8.239 1.00 72.38 185 THR A CA 1
ATOM 1411 C C . THR A 1 185 ? 7.452 6.496 -8.121 1.00 72.38 185 THR A C 1
ATOM 1413 O O . THR A 1 185 ? 6.878 5.535 -7.618 1.00 72.38 185 THR A O 1
ATOM 1416 N N . HIS A 1 186 ? 6.818 7.561 -8.625 1.00 73.31 186 HIS A N 1
ATOM 1417 C CA . HIS A 1 186 ? 5.372 7.797 -8.666 1.00 73.31 186 HIS A CA 1
ATOM 1418 C C . HIS A 1 186 ? 4.956 8.159 -10.094 1.00 73.31 186 HIS A C 1
ATOM 1420 O O . HIS A 1 186 ? 5.664 8.935 -10.748 1.00 73.31 186 HIS A O 1
ATOM 1426 N N . GLY A 1 187 ? 3.843 7.608 -10.580 1.00 63.16 187 GLY A N 1
ATOM 1427 C CA . GLY A 1 187 ? 3.329 7.841 -11.932 1.00 63.16 187 GLY A CA 1
ATOM 1428 C C . GLY A 1 187 ? 1.837 7.604 -12.072 1.00 63.16 187 GLY A C 1
ATOM 1429 O O . GLY A 1 187 ? 1.253 6.906 -11.212 1.00 63.16 187 GLY A O 1
#

Foldseek 3Di:
DDDDDDDDDDDDDDDDDDDDDPPDDDDDDDDDDDDDDDDDDDDDDPDDPPPPPPPDDDDFLVVVLVVQQVVLVVVCVVQQAQFKWKWQDKWACDPVTDQQVVVRDGNPHSVVVSVVLVVCCVVQVWGWHQQLQAAADPDRGITIITHSDGDRDQVVQQVVCVVVVHDPSRIWIAHTYRPDHNPPRTD

Organism: Mycobacterium florentinum (NCBI:txid292462)

Sequence (187 aa):
MIGLAAAAAIVVVVVVALIAQKNSNNVSTASAPGTNTQTNAATEPVYANTPTSAYTPPPDPHQQLQQLAAQDQPYIVSNLADHWVPQLSSKLGVPPWTYDSEDGVTYDSDQLILQDYQRLRQLYDARLAWSGDWSNWDGPNFWVTIVPLTFPSPSSVLNWCAGKGLDKDHCSAQIVSKTAGRYGTHG

pLDDT: mean 77.97, std 23.85, range [30.77, 98.69]